Protein AF-A0A1G3QJR6-F1 (afdb_monomer)

pLDDT: mean 83.47, std 14.86, range [41.16, 98.0]

Solvent-accessible surface area (backbone atoms only — not comparable to full-atom values): 10589 Å² total; per-residue (Å²): 138,83,49,62,69,68,50,55,53,43,41,52,32,46,50,51,28,52,49,45,53,50,54,52,52,51,34,58,75,65,32,40,20,75,37,83,90,78,73,42,75,42,81,37,100,74,52,62,86,54,58,68,58,52,52,50,41,54,52,32,45,51,56,25,61,69,43,52,35,49,33,57,35,48,32,75,71,34,92,44,71,66,32,26,49,52,19,47,52,39,45,49,52,48,34,73,75,68,42,78,83,51,71,67,42,50,51,52,20,50,51,50,38,52,56,51,48,54,51,50,50,53,30,51,53,29,47,75,74,73,39,89,50,73,80,87,75,77,86,81,80,82,82,76,72,72,51,75,68,55,56,56,63,78,68,58,89,70,81,85,80,71,69,70,57,64,55,52,53,50,52,53,54,51,53,57,52,54,59,65,75,74,110

Mean predicted aligned error: 12.7 Å

Foldseek 3Di:
DDAPVLLVQLQCLLVVLVVLVVVVVVLVVQCWAQDPVVRDTDHDPDHDDRVVSVVVSVVSVVSNLVSLLVLLLQLVPTPDPVSNVSSVVSNVSCCVRPNDDDPVSPVSSVVSNVVVVVLVVQQVVCVVVVHHSDRDDDDDDDPDDPDPVRVVVVDDDPPPPPPVPVVVVVVVVVVVVVVVVVD

Sequence (183 aa):
MDGPGVINMAITAVQGYKKALEEFRERRSQGLAWNPETLRYEKSDNPDADEFMQLRIKKLKRIAENIRPITVPAWVFAPNGNARKKAREAALLYREVFGTATLKERLISAVLVFTGSIETVRIAMSKVIGREGVVRQPQCLITRYPSREAALRENVPVQIKQIDQPVKEFIQVYEKTYDQAQS

Radius of gyration: 26.64 Å; Cα contacts (8 Å, |Δi|>4): 129; chains: 1; bounding box: 64×67×66 Å

Nearest PDB structures (foldseek):
  7w5x-assembly1_F  TM=2.609E-01  e=5.112E+00  Escherichia coli K-12

Structure (mmCIF, N/CA/C/O backbone):
data_AF-A0A1G3QJR6-F1
#
_entry.id   AF-A0A1G3QJR6-F1
#
loop_
_atom_site.group_PDB
_atom_site.id
_atom_site.type_symbol
_atom_site.label_atom_id
_atom_site.label_alt_id
_atom_site.label_comp_id
_atom_site.label_asym_id
_atom_site.label_entity_id
_atom_site.label_seq_id
_atom_site.pdbx_PDB_ins_code
_atom_site.Cartn_x
_atom_site.Cartn_y
_atom_site.Cartn_z
_atom_site.occupancy
_atom_site.B_iso_or_equiv
_atom_site.auth_seq_id
_atom_site.auth_comp_id
_atom_site.auth_asym_id
_atom_site.auth_atom_id
_atom_site.pdbx_PDB_model_num
ATOM 1 N N . MET A 1 1 ? 12.353 15.676 -5.157 1.00 41.16 1 MET A N 1
ATOM 2 C CA . MET A 1 1 ? 12.324 14.468 -4.289 1.00 41.16 1 MET A CA 1
ATOM 3 C C . MET A 1 1 ? 11.277 13.481 -4.828 1.00 41.16 1 MET A C 1
ATOM 5 O O . MET A 1 1 ? 10.545 12.857 -4.067 1.00 41.16 1 MET A O 1
ATOM 9 N N . ASP A 1 2 ? 11.207 13.292 -6.149 1.00 49.88 2 ASP A N 1
ATOM 10 C CA . ASP A 1 2 ? 10.093 12.567 -6.765 1.00 49.88 2 ASP A CA 1
ATOM 11 C C . ASP A 1 2 ? 10.502 11.141 -7.107 1.00 49.88 2 ASP A C 1
ATOM 13 O O . ASP A 1 2 ? 11.134 10.851 -8.120 1.00 49.88 2 ASP A O 1
ATOM 17 N N . GLY A 1 3 ? 10.172 10.235 -6.187 1.00 57.03 3 GLY A N 1
ATOM 18 C CA . GLY A 1 3 ? 10.037 8.827 -6.531 1.00 57.03 3 GLY A CA 1
ATOM 19 C C . GLY A 1 3 ? 8.783 8.617 -7.388 1.00 57.03 3 GLY A C 1
ATOM 20 O O . GLY A 1 3 ? 7.925 9.500 -7.442 1.00 57.03 3 GLY A O 1
ATOM 21 N N . PRO A 1 4 ? 8.635 7.448 -8.027 1.00 73.31 4 PRO A N 1
ATOM 22 C CA . PRO A 1 4 ? 7.444 7.126 -8.806 1.00 73.31 4 PRO A CA 1
ATOM 23 C C . PRO A 1 4 ? 6.182 7.383 -7.972 1.00 73.31 4 PRO A C 1
ATOM 25 O O . PRO A 1 4 ? 6.111 6.918 -6.832 1.00 73.31 4 PRO A O 1
ATOM 28 N N . GLY A 1 5 ? 5.183 8.093 -8.512 1.00 83.19 5 GLY A N 1
ATOM 29 C CA . GLY A 1 5 ? 3.966 8.454 -7.764 1.00 83.19 5 GLY A CA 1
ATOM 30 C C . GLY A 1 5 ? 3.281 7.249 -7.103 1.00 83.19 5 GLY A C 1
ATOM 31 O O . GLY A 1 5 ? 2.774 7.344 -5.988 1.00 83.19 5 GLY A O 1
ATOM 32 N N . VAL A 1 6 ? 3.388 6.072 -7.727 1.00 87.88 6 VAL A N 1
ATOM 33 C CA . VAL A 1 6 ? 2.888 4.803 -7.183 1.00 87.88 6 VAL A CA 1
ATOM 34 C C . VAL A 1 6 ? 3.567 4.359 -5.883 1.00 87.88 6 VAL A C 1
ATOM 36 O O . VAL A 1 6 ? 2.907 3.790 -5.018 1.00 87.88 6 VAL A O 1
ATOM 39 N N . ILE A 1 7 ? 4.852 4.668 -5.687 1.00 92.31 7 ILE A N 1
ATOM 40 C CA . ILE A 1 7 ? 5.561 4.375 -4.434 1.00 92.31 7 ILE A CA 1
ATOM 41 C C . ILE A 1 7 ? 5.083 5.293 -3.310 1.00 92.31 7 ILE A C 1
ATOM 43 O O . ILE A 1 7 ? 4.901 4.826 -2.189 1.00 92.31 7 ILE A O 1
ATOM 47 N N . ASN A 1 8 ? 4.822 6.570 -3.599 1.00 92.44 8 ASN A N 1
ATOM 48 C CA . ASN A 1 8 ? 4.245 7.479 -2.605 1.00 92.44 8 ASN A CA 1
ATOM 49 C C . ASN A 1 8 ? 2.865 6.984 -2.163 1.00 92.44 8 ASN A C 1
ATOM 51 O O . ASN A 1 8 ? 2.622 6.869 -0.967 1.00 92.44 8 ASN A O 1
ATOM 55 N N . MET A 1 9 ? 2.010 6.591 -3.115 1.00 92.38 9 MET A N 1
ATOM 56 C CA . MET A 1 9 ? 0.706 5.991 -2.807 1.00 92.38 9 MET A CA 1
ATOM 57 C C . MET A 1 9 ? 0.840 4.728 -1.951 1.00 92.38 9 MET A C 1
ATOM 59 O O . MET A 1 9 ? 0.096 4.558 -0.987 1.00 92.38 9 MET A O 1
ATOM 63 N N . ALA A 1 10 ? 1.810 3.861 -2.259 1.00 94.44 10 ALA A N 1
ATOM 64 C CA . ALA A 1 10 ? 2.069 2.657 -1.478 1.00 94.44 10 ALA A CA 1
ATOM 65 C C . ALA A 1 10 ? 2.448 2.979 -0.028 1.00 94.44 10 ALA A C 1
ATOM 67 O O . ALA A 1 10 ? 1.898 2.357 0.883 1.00 94.44 10 ALA A O 1
ATOM 68 N N . ILE A 1 11 ? 3.343 3.949 0.184 1.00 95.56 11 ILE A N 1
ATOM 69 C CA . ILE A 1 11 ? 3.765 4.410 1.515 1.00 95.56 11 ILE A CA 1
ATOM 70 C C . ILE A 1 11 ? 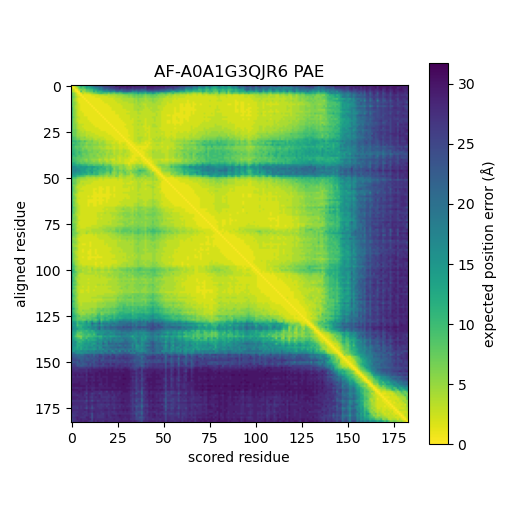2.573 5.001 2.276 1.00 95.56 11 ILE A C 1
ATOM 72 O O . ILE A 1 11 ? 2.304 4.583 3.400 1.00 95.56 11 ILE A O 1
ATOM 76 N N . THR A 1 12 ? 1.813 5.905 1.654 1.00 95.81 12 THR A N 1
ATOM 77 C CA . THR A 1 12 ? 0.625 6.514 2.270 1.00 95.81 12 THR A CA 1
ATOM 78 C C . THR A 1 12 ? -0.411 5.464 2.665 1.00 95.81 12 THR A C 1
ATOM 80 O O . THR A 1 12 ? -0.972 5.546 3.755 1.00 95.81 12 THR A O 1
ATOM 83 N N . ALA A 1 13 ? -0.645 4.451 1.827 1.00 96.31 13 ALA A N 1
ATOM 84 C CA . ALA A 1 13 ? -1.615 3.398 2.117 1.00 96.31 13 ALA A CA 1
ATOM 85 C C . ALA A 1 13 ? -1.231 2.572 3.356 1.00 96.31 13 ALA A C 1
ATOM 87 O O . ALA A 1 13 ? -2.058 2.389 4.252 1.00 96.31 13 ALA A O 1
ATOM 88 N N . VAL A 1 14 ? 0.021 2.105 3.445 1.00 97.19 14 VAL A N 1
ATOM 89 C CA . VAL A 1 14 ? 0.471 1.298 4.594 1.00 97.19 14 VAL A CA 1
ATOM 90 C C . VAL A 1 14 ? 0.585 2.129 5.872 1.00 97.19 14 VAL A C 1
ATOM 92 O O . VAL A 1 14 ? 0.181 1.661 6.936 1.00 97.19 14 VAL A O 1
ATOM 95 N N . GLN A 1 15 ? 1.052 3.377 5.779 1.00 97.50 15 GLN A N 1
ATOM 96 C CA . GLN A 1 15 ? 1.096 4.294 6.922 1.00 97.50 15 GLN A CA 1
ATOM 97 C C . GLN A 1 15 ? -0.308 4.640 7.416 1.00 97.50 15 GLN A C 1
ATOM 99 O O . GLN A 1 15 ? -0.545 4.632 8.619 1.00 97.50 15 GLN A O 1
ATOM 104 N N . GLY A 1 16 ? -1.255 4.885 6.507 1.00 96.88 16 GLY A N 1
ATOM 105 C CA . GLY A 1 16 ? -2.650 5.145 6.855 1.00 96.88 16 GLY A CA 1
ATOM 106 C C . GLY A 1 16 ? -3.286 3.970 7.596 1.00 96.88 16 GLY A C 1
ATOM 107 O O . GLY A 1 16 ? -3.969 4.174 8.597 1.00 96.88 16 GLY A O 1
ATOM 108 N N . TYR A 1 17 ? -3.015 2.738 7.159 1.00 98.00 17 TYR A N 1
ATOM 109 C CA . TYR A 1 17 ? -3.449 1.537 7.874 1.00 98.00 17 TYR A CA 1
ATOM 110 C C . TYR A 1 17 ? -2.792 1.408 9.259 1.00 98.00 17 TYR A C 1
ATOM 112 O O . TYR A 1 17 ? -3.504 1.198 10.241 1.00 98.00 17 TYR A O 1
ATOM 120 N N . LYS A 1 18 ? -1.465 1.581 9.359 1.00 97.19 18 LYS A N 1
ATOM 121 C CA . LYS A 1 18 ? -0.731 1.536 10.639 1.00 97.19 18 LYS A CA 1
ATOM 122 C C . LYS A 1 18 ? -1.284 2.565 11.630 1.00 97.19 18 LYS A C 1
ATOM 124 O O . LYS A 1 18 ? -1.650 2.199 12.743 1.00 97.19 18 LYS A O 1
ATOM 129 N N . LYS A 1 19 ? -1.462 3.809 11.183 1.00 97.12 19 LYS A N 1
ATOM 130 C CA . LYS A 1 19 ? -2.045 4.888 11.985 1.00 97.12 19 LYS A CA 1
ATOM 131 C C . LYS A 1 19 ? -3.473 4.570 12.432 1.00 97.12 19 LYS A C 1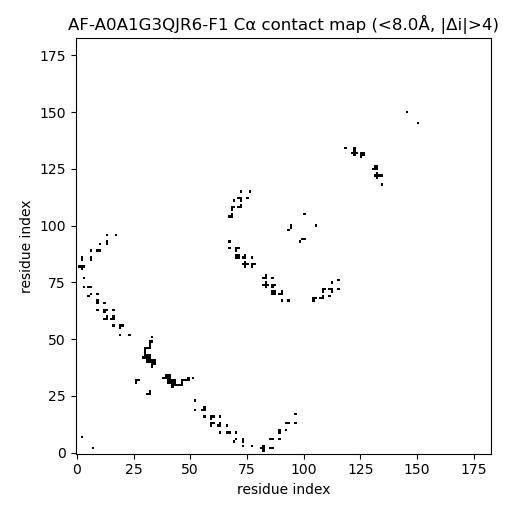
ATOM 133 O O . LYS A 1 19 ? -3.811 4.798 13.583 1.00 97.12 19 LYS A O 1
ATOM 138 N N . ALA A 1 20 ? -4.310 4.003 11.562 1.00 96.06 20 ALA A N 1
ATOM 139 C CA . ALA A 1 20 ? -5.675 3.628 11.939 1.00 96.06 20 ALA A CA 1
ATOM 140 C C . ALA A 1 20 ? -5.714 2.527 13.017 1.00 96.06 20 ALA A C 1
ATOM 142 O O . ALA A 1 20 ? -6.584 2.556 13.883 1.00 96.06 20 ALA A O 1
ATOM 143 N N . LEU A 1 21 ? -4.769 1.577 12.995 1.00 96.12 21 LEU A N 1
ATOM 144 C CA . LEU A 1 21 ? -4.626 0.587 14.069 1.00 96.12 21 LEU A CA 1
ATOM 145 C C . LEU A 1 21 ? -4.207 1.233 15.394 1.00 96.12 21 LEU A C 1
ATOM 147 O O . LEU A 1 21 ? -4.719 0.848 16.444 1.00 96.12 21 LEU A O 1
ATOM 151 N N . GLU A 1 22 ? -3.273 2.182 15.349 1.00 95.88 22 GLU A N 1
ATOM 152 C CA . GLU A 1 22 ? -2.812 2.935 16.522 1.00 95.88 22 GLU A CA 1
ATOM 153 C C . GLU A 1 22 ? -3.953 3.772 17.114 1.00 95.88 22 GLU A C 1
ATOM 155 O O . GLU A 1 22 ? -4.266 3.606 18.290 1.00 95.88 22 GLU A O 1
ATOM 160 N N . GLU A 1 23 ? -4.658 4.551 16.286 1.00 94.25 23 GLU A N 1
ATOM 161 C CA . GLU A 1 23 ? -5.834 5.341 16.683 1.00 94.25 23 GLU A CA 1
ATOM 162 C C . GLU A 1 23 ? -6.920 4.468 17.331 1.00 94.25 23 GLU A C 1
ATOM 164 O O . GLU A 1 23 ? -7.527 4.863 18.324 1.00 94.25 23 GLU A O 1
ATOM 169 N N . PHE A 1 24 ? -7.173 3.271 16.796 1.00 93.50 24 PHE A N 1
ATOM 170 C CA . PHE A 1 24 ? -8.161 2.352 17.365 1.00 93.50 24 PHE A CA 1
ATOM 171 C C . PHE A 1 24 ? -7.744 1.810 18.735 1.00 93.50 24 PHE A C 1
ATOM 173 O O . PHE A 1 24 ? -8.568 1.743 19.647 1.00 93.50 24 PHE A O 1
ATOM 180 N N . ARG A 1 25 ? -6.466 1.449 18.907 1.00 92.69 25 ARG A N 1
ATOM 181 C CA . ARG A 1 25 ? -5.933 1.010 20.209 1.00 92.69 25 ARG A CA 1
ATOM 182 C C . ARG A 1 25 ? -5.980 2.135 21.234 1.00 92.69 25 ARG A C 1
ATOM 184 O O . ARG A 1 25 ? -6.395 1.897 22.363 1.00 92.69 25 ARG A O 1
ATOM 191 N N . GLU A 1 26 ? -5.589 3.339 20.829 1.00 92.75 26 GLU A N 1
ATOM 192 C CA . GLU A 1 26 ? -5.601 4.525 21.680 1.00 92.75 26 GLU A CA 1
ATOM 193 C C . GLU A 1 26 ? -7.022 4.838 22.162 1.00 92.75 26 GLU A C 1
ATOM 195 O O . GLU A 1 26 ? -7.256 4.916 23.367 1.00 92.75 26 GLU A O 1
ATOM 200 N N . ARG A 1 27 ? -8.000 4.891 21.251 1.00 91.19 27 ARG A N 1
ATOM 201 C CA . ARG A 1 27 ? -9.411 5.137 21.601 1.00 91.19 27 ARG A CA 1
ATOM 202 C C . ARG A 1 27 ? -9.961 4.090 22.551 1.00 91.19 27 ARG A C 1
ATOM 204 O O . ARG A 1 27 ? -10.585 4.441 23.549 1.00 91.19 27 ARG A O 1
ATOM 211 N N . ARG A 1 28 ? -9.660 2.815 22.294 1.00 89.19 28 ARG A N 1
ATOM 212 C CA . ARG A 1 28 ? -10.061 1.719 23.181 1.00 89.19 28 ARG A CA 1
ATOM 213 C C . ARG A 1 28 ? -9.443 1.858 24.572 1.00 89.19 28 ARG A C 1
ATOM 215 O O . ARG A 1 28 ? -10.129 1.620 25.557 1.00 89.19 28 ARG A O 1
ATOM 222 N N . SER A 1 29 ? -8.177 2.267 24.660 1.00 90.94 29 SER A N 1
ATOM 223 C CA . SER A 1 29 ? -7.501 2.498 25.946 1.00 90.94 29 SER A CA 1
ATOM 224 C C . SER A 1 29 ? -8.059 3.699 26.717 1.00 90.94 29 SER A C 1
ATOM 226 O O . SER A 1 29 ? -8.017 3.713 27.942 1.00 90.94 29 SER A O 1
ATOM 228 N N . GLN A 1 30 ? -8.615 4.683 26.007 1.00 90.81 30 GLN A N 1
ATOM 229 C CA . GLN A 1 30 ? -9.211 5.895 26.573 1.00 90.81 30 GLN A CA 1
ATOM 230 C C . GLN A 1 30 ? -10.715 5.750 26.874 1.00 90.81 30 GLN A C 1
ATOM 232 O O . GLN A 1 30 ? -11.325 6.706 27.354 1.00 90.81 30 GLN A O 1
ATOM 237 N N . GLY A 1 31 ? -11.317 4.587 26.586 1.00 89.69 31 GLY A N 1
ATOM 238 C CA . GLY A 1 31 ? -12.758 4.358 26.748 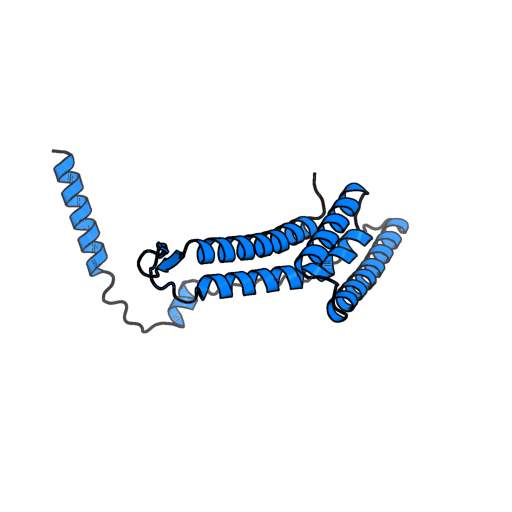1.00 89.69 31 GLY A CA 1
ATOM 239 C C . GLY A 1 31 ? -13.619 5.209 25.810 1.00 89.69 31 GLY A C 1
ATOM 240 O O . GLY A 1 31 ? -14.744 5.561 26.154 1.00 89.69 31 GLY A O 1
ATOM 241 N N . LEU A 1 32 ? -13.080 5.595 24.648 1.00 90.38 32 LEU A N 1
ATOM 242 C CA . LEU A 1 32 ? -13.801 6.402 23.668 1.00 90.38 32 LEU A CA 1
ATOM 243 C C . LEU A 1 32 ? -14.672 5.517 22.773 1.00 90.38 32 LEU A C 1
ATOM 245 O O . LEU A 1 32 ? -14.169 4.580 22.148 1.00 90.38 32 LEU A O 1
ATOM 249 N N . ALA A 1 33 ? -15.949 5.868 22.656 1.00 90.25 33 ALA A N 1
ATOM 250 C CA . ALA A 1 33 ? -16.914 5.246 21.756 1.00 90.25 33 ALA A CA 1
ATOM 251 C C . ALA A 1 33 ? -17.412 6.257 20.716 1.00 90.25 33 ALA A C 1
ATOM 253 O O . ALA A 1 33 ? -17.407 7.466 20.951 1.00 90.25 33 ALA A O 1
ATOM 254 N N . TRP A 1 34 ? -17.808 5.762 19.543 1.00 90.25 34 TRP A N 1
ATOM 255 C CA . TRP A 1 34 ? -18.406 6.593 18.500 1.00 90.25 34 TRP A CA 1
ATOM 256 C C . TRP A 1 34 ? -19.855 6.933 18.863 1.00 90.25 34 TRP A C 1
ATOM 258 O O . TRP A 1 34 ? -20.672 6.027 19.011 1.00 90.25 34 TRP A O 1
ATOM 268 N N . ASN A 1 35 ? -20.176 8.223 18.958 1.00 88.44 35 ASN A N 1
ATOM 269 C CA . ASN A 1 35 ? -21.535 8.715 19.151 1.00 88.44 35 ASN A CA 1
ATOM 270 C C . ASN A 1 35 ? -22.125 9.153 17.789 1.00 88.44 35 ASN A C 1
ATOM 272 O O . ASN A 1 35 ? -21.625 10.110 17.185 1.00 88.44 35 ASN A O 1
ATOM 276 N N . PRO A 1 36 ? -23.168 8.472 17.269 1.00 86.44 36 PRO A N 1
ATOM 277 C CA . PRO A 1 36 ? -23.758 8.791 15.969 1.00 86.44 36 PRO A CA 1
ATOM 278 C C . PRO A 1 36 ? -24.565 10.096 15.963 1.00 86.44 36 PRO A C 1
ATOM 280 O O . PRO A 1 36 ? -24.740 10.675 14.894 1.00 86.44 36 PRO A O 1
ATOM 283 N N . GLU A 1 37 ? -25.035 10.572 17.117 1.00 89.38 37 GLU A N 1
ATOM 284 C CA . GLU A 1 37 ? -25.813 11.813 17.217 1.00 89.38 37 GLU A CA 1
ATOM 285 C C . GLU A 1 37 ? -24.906 13.042 17.128 1.00 89.38 37 GLU A C 1
ATOM 287 O O . GLU A 1 37 ? -25.215 14.009 16.432 1.00 89.38 37 GLU A O 1
ATOM 292 N N . THR A 1 38 ? -23.745 12.991 17.786 1.00 88.94 38 THR A N 1
ATOM 293 C CA . THR A 1 38 ? -22.769 14.092 17.787 1.00 88.94 38 THR A CA 1
ATOM 294 C C . THR A 1 38 ? -21.708 13.955 16.695 1.00 88.94 38 THR A C 1
ATOM 296 O O . THR A 1 38 ? -20.959 14.905 16.443 1.00 88.94 38 THR A O 1
ATOM 299 N N . LEU A 1 39 ? -21.651 12.794 16.027 1.00 88.38 39 LEU A N 1
ATOM 300 C CA . LEU A 1 39 ? -20.646 12.410 15.027 1.00 88.38 39 LEU A CA 1
ATOM 301 C C . LEU A 1 39 ? -19.211 12.540 15.559 1.00 88.38 39 LEU A C 1
ATOM 303 O O . LEU A 1 39 ? -18.292 12.965 14.846 1.00 88.38 39 LEU A O 1
ATOM 307 N N . ARG A 1 40 ? -19.018 12.222 16.841 1.00 89.44 40 ARG A N 1
ATOM 308 C CA . ARG A 1 40 ? -17.754 12.397 17.565 1.00 89.44 40 ARG A CA 1
ATOM 309 C C . ARG A 1 40 ? -17.448 11.191 18.440 1.00 89.44 40 ARG A C 1
ATOM 311 O O . ARG A 1 40 ? -18.298 10.353 18.711 1.00 89.44 40 ARG A O 1
ATOM 318 N N . TYR A 1 41 ? -16.191 11.115 18.860 1.00 90.44 41 TYR A N 1
ATOM 319 C CA . TYR A 1 41 ? -15.743 10.144 19.849 1.00 90.44 41 TYR A CA 1
ATOM 320 C C . TYR A 1 41 ? -15.844 10.743 21.245 1.00 90.44 41 TYR A C 1
ATOM 322 O O . TYR A 1 41 ? -15.246 11.787 21.508 1.00 90.44 41 TYR A O 1
ATOM 330 N N . GLU A 1 42 ? -16.571 10.071 22.128 1.00 91.81 42 GLU A N 1
ATOM 331 C CA . GLU A 1 42 ? -16.865 10.530 23.487 1.00 91.81 42 GLU A CA 1
ATOM 332 C C . GLU A 1 42 ? -16.540 9.426 24.494 1.00 91.81 42 GLU A C 1
ATOM 334 O O . GLU A 1 42 ? -16.547 8.241 24.154 1.00 91.81 42 GLU A O 1
ATOM 339 N N . LYS A 1 43 ? -16.204 9.808 25.732 1.00 91.75 43 LYS A N 1
ATOM 340 C CA . LYS A 1 43 ? -15.984 8.828 26.801 1.00 91.75 43 LYS A CA 1
ATOM 341 C C . LYS A 1 43 ? -17.306 8.140 27.118 1.00 91.75 43 LYS A C 1
ATOM 343 O O . LYS A 1 43 ? -18.300 8.821 27.346 1.00 91.75 43 LYS A O 1
ATOM 348 N N . SER A 1 44 ? -17.286 6.816 27.160 1.00 86.12 44 SER A N 1
ATOM 349 C CA . SER A 1 44 ? -18.421 6.001 27.584 1.00 86.12 44 SER A CA 1
ATOM 350 C C . SER A 1 44 ? -17.982 5.065 28.703 1.00 86.12 44 SER A C 1
ATOM 352 O O . SER A 1 44 ? -16.907 4.469 28.622 1.00 86.12 44 SER A O 1
ATOM 354 N N . ASP A 1 45 ? -18.824 4.912 29.724 1.00 81.44 45 ASP A N 1
ATOM 355 C CA . ASP A 1 45 ? -18.609 3.941 30.805 1.00 81.44 45 ASP A CA 1
ATOM 356 C C . ASP A 1 45 ? -18.747 2.492 30.305 1.00 81.44 45 ASP A C 1
ATOM 358 O O . ASP A 1 45 ? -18.161 1.572 30.873 1.00 81.44 45 ASP A O 1
ATOM 362 N N . ASN A 1 46 ? -19.478 2.295 29.202 1.00 79.50 46 ASN A N 1
ATOM 363 C CA . ASN A 1 46 ? -19.592 1.025 28.496 1.00 79.50 46 ASN A CA 1
ATOM 364 C C . ASN A 1 46 ? -19.389 1.255 26.987 1.00 79.50 46 ASN A C 1
ATOM 366 O O . ASN A 1 46 ? -20.359 1.471 26.256 1.00 79.50 46 ASN A O 1
ATOM 370 N N . PRO A 1 47 ? -18.135 1.311 26.508 1.00 78.12 47 PRO A N 1
ATOM 371 C CA . PRO A 1 47 ? -17.862 1.578 25.106 1.00 78.12 47 PRO A CA 1
ATOM 372 C C . PRO A 1 47 ? -18.271 0.377 24.244 1.00 78.12 47 PRO A C 1
ATOM 374 O O . PRO A 1 47 ? -17.643 -0.683 24.298 1.00 78.12 47 PRO A O 1
ATOM 377 N N . ASP A 1 48 ? -19.305 0.569 23.424 1.00 77.69 48 ASP A N 1
ATOM 378 C CA . ASP A 1 48 ? -19.725 -0.405 22.418 1.00 77.69 48 ASP A CA 1
ATOM 379 C C . ASP A 1 48 ? -18.627 -0.664 21.375 1.00 77.69 48 ASP A C 1
ATOM 381 O O . ASP A 1 48 ? -17.673 0.105 21.197 1.00 77.69 48 ASP A O 1
ATOM 385 N N . ALA A 1 49 ? -18.756 -1.780 20.655 1.00 79.38 49 ALA A N 1
ATOM 386 C CA . ALA A 1 49 ? -17.846 -2.110 19.570 1.00 79.38 49 ALA A CA 1
ATOM 387 C C . ALA A 1 49 ? -17.881 -1.020 18.480 1.00 79.38 49 ALA A C 1
ATOM 389 O O . ALA A 1 49 ? -18.891 -0.820 17.814 1.00 79.38 49 ALA A O 1
ATOM 390 N N . ASP A 1 50 ? -16.751 -0.340 18.257 1.00 84.56 50 ASP A N 1
ATOM 391 C CA . ASP A 1 50 ? -16.617 0.687 17.214 1.00 84.56 50 ASP A CA 1
ATOM 392 C C . ASP A 1 50 ? -16.564 0.053 15.809 1.00 84.56 50 ASP A C 1
ATOM 394 O O . ASP A 1 50 ? -15.494 -0.170 15.226 1.00 84.56 50 ASP A O 1
ATOM 398 N N . GLU A 1 51 ? -17.737 -0.285 15.269 1.00 86.88 51 GLU A N 1
ATOM 399 C CA . GLU A 1 51 ? -17.895 -0.883 13.939 1.00 86.88 51 GLU A CA 1
ATOM 400 C C . GLU A 1 51 ? -17.364 0.029 12.829 1.00 86.88 51 GLU A C 1
ATOM 402 O O . GLU A 1 51 ? -16.747 -0.444 11.868 1.00 86.88 51 GLU A O 1
ATOM 407 N N . PHE A 1 52 ? -17.544 1.346 12.967 1.00 87.31 52 PHE A N 1
ATOM 408 C CA . PHE A 1 52 ? -17.075 2.318 11.985 1.00 87.31 52 PHE A CA 1
ATOM 409 C C . PHE A 1 52 ? -15.555 2.248 11.821 1.00 87.31 52 PHE A C 1
ATOM 411 O O . PHE A 1 52 ? -15.041 2.139 10.698 1.00 87.31 52 PHE A O 1
ATOM 418 N N . MET A 1 53 ? -14.813 2.245 12.930 1.00 90.94 53 MET A N 1
ATOM 419 C CA . MET A 1 53 ? -13.360 2.130 12.877 1.00 90.94 53 MET A CA 1
ATOM 420 C C . MET A 1 53 ? -12.909 0.771 12.358 1.00 90.94 53 MET A C 1
ATOM 422 O O . MET A 1 53 ? -11.969 0.704 11.563 1.00 90.94 53 MET A O 1
ATOM 426 N N . GLN A 1 54 ? -13.591 -0.313 12.728 1.00 92.12 54 GLN A N 1
ATOM 427 C CA . GLN A 1 54 ? -13.279 -1.640 12.196 1.00 92.12 54 GLN A CA 1
ATOM 428 C C . GLN A 1 54 ? -13.441 -1.692 10.671 1.00 92.12 54 GLN A C 1
ATOM 430 O O . GLN A 1 54 ? -12.553 -2.187 9.965 1.00 92.12 54 GLN A O 1
ATOM 435 N N . LEU A 1 55 ? -14.526 -1.126 10.134 1.00 93.50 55 LEU A N 1
ATOM 436 C CA . LEU A 1 55 ? -14.753 -1.021 8.691 1.00 93.50 55 LEU A CA 1
ATOM 437 C C . LEU A 1 55 ? -13.690 -0.148 8.013 1.00 93.50 55 LEU A C 1
ATOM 439 O O . LEU A 1 55 ? -13.165 -0.527 6.958 1.00 93.50 55 LEU A O 1
ATOM 443 N N . ARG A 1 56 ? -13.312 0.981 8.626 1.00 94.31 56 ARG A N 1
ATOM 444 C CA . ARG A 1 56 ? -12.229 1.854 8.141 1.00 94.31 56 ARG A CA 1
ATOM 445 C C . ARG A 1 56 ? -10.897 1.110 8.081 1.00 94.31 56 ARG A C 1
ATOM 447 O O . ARG A 1 56 ? -10.251 1.117 7.033 1.00 94.31 56 ARG A O 1
ATOM 454 N N . ILE A 1 57 ? -10.510 0.423 9.154 1.00 96.62 57 ILE A N 1
ATOM 455 C CA . ILE A 1 57 ? -9.284 -0.385 9.222 1.00 96.62 57 ILE A CA 1
ATOM 456 C C . ILE A 1 57 ? -9.306 -1.471 8.146 1.00 96.62 57 ILE A C 1
ATOM 458 O O . ILE A 1 57 ? -8.333 -1.620 7.408 1.00 96.62 57 ILE A O 1
ATOM 462 N N . LYS A 1 58 ? -10.424 -2.190 7.994 1.00 97.19 58 LYS A N 1
ATOM 463 C CA . LYS A 1 58 ? -10.588 -3.237 6.973 1.00 97.19 58 LYS A CA 1
ATOM 464 C C . LYS A 1 58 ? -10.430 -2.684 5.556 1.00 97.19 58 LYS A C 1
ATOM 466 O O . LYS A 1 58 ? -9.777 -3.311 4.720 1.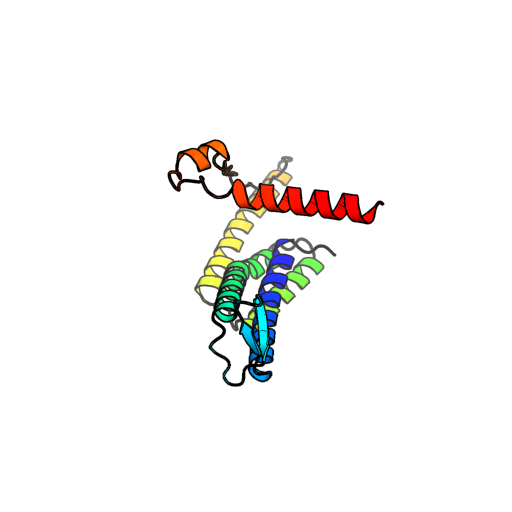00 97.19 58 LYS A O 1
ATOM 471 N N . LYS A 1 59 ? -10.995 -1.506 5.277 1.00 97.25 59 LYS A N 1
ATOM 472 C CA . LYS A 1 59 ? -10.853 -0.828 3.981 1.00 97.25 59 LYS A CA 1
ATOM 473 C C . LYS A 1 59 ? -9.406 -0.406 3.725 1.00 97.25 59 LYS A C 1
ATOM 475 O O . LYS A 1 59 ? -8.884 -0.693 2.651 1.00 97.25 59 LYS A O 1
ATOM 480 N N . LEU A 1 60 ? -8.752 0.224 4.700 1.00 97.06 60 LEU A N 1
ATOM 481 C CA . LEU A 1 60 ? -7.353 0.656 4.586 1.00 97.06 60 LEU A CA 1
ATOM 482 C C . LEU A 1 60 ? -6.404 -0.529 4.401 1.00 97.06 60 LEU A C 1
ATOM 484 O O . LEU A 1 60 ? -5.543 -0.486 3.525 1.00 97.06 60 LEU A O 1
ATOM 488 N N . LYS A 1 61 ? -6.625 -1.614 5.150 1.00 97.25 61 LYS A N 1
ATOM 489 C CA . LYS A 1 61 ? -5.911 -2.882 4.987 1.00 97.25 61 LYS A CA 1
ATOM 490 C C . LYS A 1 61 ? -6.001 -3.383 3.551 1.00 97.25 61 LYS A C 1
ATOM 492 O O . LYS A 1 61 ? -4.974 -3.598 2.921 1.00 97.25 61 LYS A O 1
ATOM 497 N N . ARG A 1 62 ? -7.220 -3.491 3.014 1.00 96.56 62 ARG A N 1
ATOM 498 C CA . ARG A 1 62 ? -7.456 -3.964 1.643 1.00 96.56 62 ARG A CA 1
ATOM 499 C C . ARG A 1 62 ? -6.746 -3.096 0.602 1.00 96.56 62 ARG A C 1
ATOM 501 O O . ARG A 1 62 ? -6.174 -3.628 -0.342 1.00 96.56 62 ARG A O 1
ATOM 508 N N . ILE A 1 63 ? -6.788 -1.772 0.756 1.00 95.44 63 ILE A N 1
ATOM 509 C CA . ILE A 1 63 ? -6.099 -0.846 -0.156 1.00 95.44 63 ILE A CA 1
ATOM 510 C C . ILE A 1 63 ? -4.587 -1.089 -0.114 1.00 95.44 63 ILE A C 1
ATOM 512 O O . ILE A 1 63 ? -3.968 -1.238 -1.166 1.00 95.44 63 ILE A O 1
ATOM 516 N N . ALA A 1 64 ? -4.005 -1.170 1.084 1.00 96.19 64 ALA A N 1
ATOM 517 C CA . ALA A 1 64 ? -2.580 -1.425 1.250 1.00 96.19 64 ALA A CA 1
ATOM 518 C C . ALA A 1 64 ? -2.180 -2.791 0.658 1.00 96.19 64 ALA A C 1
ATOM 520 O O . ALA A 1 64 ? -1.268 -2.860 -0.166 1.00 96.19 64 ALA A O 1
ATOM 521 N N . GLU A 1 65 ? -2.897 -3.866 0.993 1.00 95.00 65 GLU A N 1
ATOM 522 C CA . GLU A 1 65 ? -2.659 -5.216 0.456 1.00 95.00 65 GLU A CA 1
ATOM 523 C C . GLU A 1 65 ? -2.713 -5.250 -1.077 1.00 95.00 65 GLU A C 1
ATOM 525 O O . GLU A 1 65 ? -1.851 -5.855 -1.710 1.00 95.00 65 GLU A O 1
ATOM 530 N N . ASN A 1 66 ? -3.661 -4.540 -1.695 1.00 94.31 66 ASN A N 1
ATOM 531 C CA . ASN A 1 66 ? -3.775 -4.477 -3.153 1.00 94.31 66 ASN A CA 1
ATOM 532 C C . ASN A 1 66 ? -2.602 -3.746 -3.825 1.00 94.31 66 ASN A C 1
ATOM 534 O O . ASN A 1 66 ? -2.243 -4.075 -4.954 1.00 94.31 66 ASN A O 1
ATOM 538 N N . ILE A 1 67 ? -2.005 -2.755 -3.157 1.00 93.94 67 ILE A N 1
ATOM 539 C CA . ILE A 1 67 ? -0.871 -1.989 -3.697 1.00 93.94 67 ILE A CA 1
ATOM 540 C C . ILE A 1 67 ? 0.455 -2.726 -3.476 1.00 93.94 67 ILE A C 1
ATOM 542 O O . ILE A 1 67 ? 1.386 -2.585 -4.273 1.00 93.94 67 ILE A O 1
ATOM 546 N N . ARG A 1 68 ? 0.555 -3.545 -2.425 1.00 94.38 68 ARG A N 1
ATOM 547 C CA . ARG A 1 68 ? 1.784 -4.245 -2.028 1.00 94.38 68 ARG A CA 1
ATOM 548 C C . ARG A 1 68 ? 2.528 -4.941 -3.181 1.00 94.38 68 ARG A C 1
ATOM 550 O O . ARG A 1 68 ? 3.747 -4.745 -3.255 1.00 94.38 68 ARG A O 1
ATOM 557 N N . PRO A 1 69 ? 1.881 -5.684 -4.108 1.00 94.75 69 PRO A N 1
ATOM 558 C CA . PRO A 1 69 ? 2.583 -6.366 -5.197 1.00 94.75 69 PRO A CA 1
ATOM 559 C C . PRO A 1 69 ? 3.332 -5.427 -6.151 1.00 94.75 69 PRO A C 1
ATOM 561 O O . PRO A 1 69 ? 4.233 -5.875 -6.858 1.00 94.75 69 PRO A O 1
ATOM 564 N N . ILE A 1 70 ? 3.000 -4.133 -6.166 1.00 93.12 70 ILE A N 1
ATOM 565 C CA . ILE A 1 70 ? 3.618 -3.125 -7.039 1.00 93.12 70 ILE A CA 1
ATOM 566 C C . ILE A 1 70 ? 5.002 -2.699 -6.526 1.00 93.12 70 ILE A C 1
ATOM 568 O O . ILE A 1 70 ? 5.842 -2.254 -7.308 1.00 93.12 70 ILE A O 1
ATOM 572 N N . THR A 1 71 ? 5.283 -2.874 -5.231 1.00 93.38 71 THR A N 1
ATOM 573 C CA . THR A 1 71 ? 6.551 -2.442 -4.611 1.00 93.38 71 THR A CA 1
ATOM 574 C C . THR A 1 71 ? 7.786 -3.079 -5.260 1.00 93.38 71 THR A C 1
ATOM 576 O O . THR A 1 71 ? 8.796 -2.402 -5.444 1.00 93.38 71 THR A O 1
ATOM 579 N N . VAL A 1 72 ? 7.695 -4.347 -5.680 1.00 93.75 72 VAL A N 1
ATOM 580 C CA . VAL A 1 72 ? 8.791 -5.068 -6.349 1.00 93.75 72 VAL A CA 1
ATOM 581 C C . VAL A 1 72 ? 9.011 -4.581 -7.791 1.00 93.75 72 VAL A C 1
ATOM 583 O O . VAL A 1 72 ? 10.126 -4.146 -8.081 1.00 93.75 72 VAL A O 1
ATOM 586 N N . PRO A 1 73 ? 8.005 -4.566 -8.691 1.00 93.50 73 PRO A N 1
ATOM 587 C CA . PRO A 1 73 ? 8.153 -3.969 -10.020 1.00 93.50 73 PRO A CA 1
ATOM 588 C C . PRO A 1 73 ? 8.680 -2.533 -9.985 1.00 93.50 73 PRO A C 1
ATOM 590 O O . PRO A 1 73 ? 9.575 -2.184 -10.750 1.00 93.50 73 PRO A O 1
ATOM 593 N N . ALA A 1 74 ? 8.181 -1.709 -9.063 1.00 93.31 74 ALA A N 1
ATOM 594 C CA . ALA A 1 74 ? 8.629 -0.328 -8.924 1.00 93.31 74 ALA A CA 1
ATOM 595 C C . ALA A 1 74 ? 10.092 -0.211 -8.460 1.00 93.31 74 ALA A C 1
ATOM 597 O O . ALA A 1 74 ? 10.762 0.758 -8.807 1.00 93.31 74 ALA A O 1
ATOM 598 N N . TRP A 1 75 ? 10.608 -1.191 -7.712 1.00 94.12 75 TRP A N 1
ATOM 599 C CA . TRP A 1 75 ? 12.029 -1.287 -7.371 1.00 94.12 75 TRP A CA 1
ATOM 600 C C . TRP A 1 75 ? 12.887 -1.708 -8.574 1.00 94.12 75 TRP A C 1
ATOM 602 O O . TRP A 1 75 ? 13.932 -1.098 -8.818 1.00 94.12 75 TRP A O 1
ATOM 612 N N . VAL A 1 76 ? 12.431 -2.708 -9.339 1.00 94.00 76 VAL A N 1
ATOM 613 C CA . VAL A 1 76 ? 13.124 -3.233 -10.531 1.00 94.00 76 VAL A CA 1
ATOM 614 C C . VAL A 1 76 ? 13.251 -2.157 -11.611 1.00 94.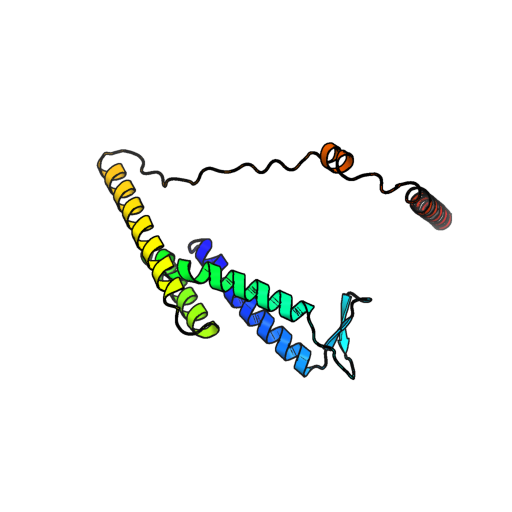00 76 VAL A C 1
ATOM 616 O O . VAL A 1 76 ? 14.355 -1.893 -12.087 1.00 94.00 76 VAL A O 1
ATOM 619 N N . PHE A 1 77 ? 12.145 -1.490 -11.945 1.00 91.94 77 PHE A N 1
ATOM 620 C CA . PHE A 1 77 ? 12.076 -0.477 -13.005 1.00 91.94 77 PHE A CA 1
ATOM 621 C C . PHE A 1 77 ? 12.318 0.957 -12.511 1.00 91.94 77 PHE A C 1
ATOM 623 O O . PHE A 1 77 ? 11.975 1.920 -13.196 1.00 91.94 77 PHE A O 1
ATOM 630 N N . ALA A 1 78 ? 12.891 1.132 -11.317 1.00 91.75 78 ALA A N 1
ATOM 631 C CA . ALA A 1 78 ? 13.206 2.458 -10.798 1.00 91.75 78 ALA A CA 1
ATOM 632 C C . ALA A 1 78 ? 14.219 3.190 -11.712 1.00 91.75 78 ALA A C 1
ATOM 634 O O . ALA A 1 78 ? 15.252 2.606 -12.048 1.00 91.75 78 ALA A O 1
ATOM 635 N N . PRO A 1 79 ? 13.995 4.477 -12.052 1.00 87.50 79 PRO A N 1
ATOM 636 C CA . PRO A 1 79 ? 14.834 5.211 -13.006 1.00 87.50 79 PRO A CA 1
ATOM 637 C C . PRO A 1 79 ? 16.207 5.622 -12.451 1.00 87.50 79 PRO A C 1
ATOM 639 O O . PRO A 1 79 ? 17.108 5.948 -13.215 1.00 87.50 79 PRO A O 1
ATOM 642 N N . ASN A 1 80 ? 16.375 5.656 -11.126 1.00 92.75 80 ASN A N 1
ATOM 643 C CA . ASN A 1 80 ? 17.626 6.036 -10.470 1.00 92.75 80 ASN A CA 1
ATOM 644 C C . ASN A 1 80 ? 17.770 5.372 -9.088 1.00 92.75 80 ASN A C 1
ATOM 646 O O . ASN A 1 80 ? 16.826 4.775 -8.557 1.00 92.75 80 ASN A O 1
ATOM 650 N N . GLY A 1 81 ? 18.960 5.490 -8.489 1.00 92.44 81 GLY A N 1
ATOM 651 C CA . GLY A 1 81 ? 19.283 4.884 -7.192 1.00 92.44 81 GLY A CA 1
ATOM 652 C C . GLY A 1 81 ? 18.402 5.375 -6.037 1.00 92.44 81 GLY A C 1
ATOM 653 O O . GLY A 1 81 ? 17.992 4.573 -5.199 1.00 92.44 81 GLY A O 1
ATOM 654 N N . ASN A 1 82 ? 18.031 6.658 -6.028 1.00 91.19 82 ASN A N 1
ATOM 655 C CA . ASN A 1 82 ? 17.169 7.234 -4.990 1.00 91.19 82 ASN A CA 1
ATOM 656 C C . ASN A 1 82 ? 15.742 6.670 -5.057 1.00 91.19 82 ASN A C 1
ATOM 658 O O . ASN A 1 82 ? 15.187 6.259 -4.038 1.00 91.19 82 ASN A O 1
ATOM 662 N N . ALA A 1 83 ? 15.164 6.575 -6.257 1.00 90.75 83 ALA A N 1
ATOM 663 C CA . ALA A 1 83 ? 13.864 5.945 -6.480 1.00 90.75 83 ALA A CA 1
ATOM 664 C C . ALA A 1 83 ? 13.884 4.462 -6.082 1.00 90.75 83 ALA A C 1
ATOM 666 O O . ALA A 1 83 ? 12.948 3.975 -5.445 1.00 90.75 83 ALA A O 1
ATOM 667 N N . ARG A 1 84 ? 14.982 3.761 -6.387 1.00 94.00 84 ARG A N 1
ATOM 668 C CA . ARG A 1 84 ? 15.189 2.367 -5.984 1.00 94.00 84 ARG A CA 1
ATOM 669 C C . ARG A 1 84 ? 15.254 2.225 -4.462 1.00 94.00 84 ARG A C 1
ATOM 671 O O . ARG A 1 84 ? 14.607 1.339 -3.906 1.00 94.00 84 ARG A O 1
ATOM 678 N N . LYS A 1 85 ? 15.982 3.109 -3.773 1.00 94.69 85 LYS A N 1
ATOM 679 C CA . LYS A 1 85 ? 16.038 3.147 -2.303 1.00 94.69 85 LYS A CA 1
ATOM 680 C C . LYS A 1 85 ? 14.639 3.335 -1.709 1.00 94.69 85 LYS A C 1
ATOM 682 O O . LYS A 1 85 ? 14.230 2.531 -0.879 1.00 94.69 85 LYS A O 1
ATOM 687 N N . LYS A 1 86 ? 13.868 4.296 -2.225 1.00 93.25 86 LYS A N 1
ATOM 688 C CA . LYS A 1 86 ? 12.494 4.571 -1.773 1.00 93.25 86 LYS A CA 1
ATOM 689 C C . LYS A 1 86 ? 11.541 3.389 -1.986 1.00 93.25 86 LYS A C 1
ATOM 691 O O . LYS A 1 86 ? 10.745 3.064 -1.111 1.00 93.25 86 LYS A O 1
ATOM 696 N N . ALA A 1 87 ? 11.629 2.712 -3.132 1.00 94.75 87 ALA A N 1
ATOM 697 C CA . ALA A 1 87 ? 10.830 1.515 -3.399 1.00 94.75 87 ALA A CA 1
ATOM 698 C C . ALA A 1 87 ? 11.177 0.364 -2.437 1.00 94.75 87 ALA A C 1
ATOM 700 O O . ALA A 1 87 ? 10.285 -0.331 -1.948 1.00 94.75 87 ALA A O 1
ATOM 701 N N . ARG A 1 88 ? 12.466 0.198 -2.110 1.00 94.81 88 ARG A N 1
ATOM 702 C CA . ARG A 1 88 ? 12.924 -0.778 -1.113 1.00 94.81 88 ARG A CA 1
ATOM 703 C C . ARG A 1 88 ? 12.419 -0.436 0.288 1.00 94.81 88 ARG A C 1
ATOM 705 O O . ARG A 1 88 ? 11.950 -1.331 0.981 1.00 94.81 88 ARG A O 1
ATOM 712 N N . GLU A 1 89 ? 12.491 0.829 0.693 1.00 95.06 89 GLU A N 1
ATOM 713 C CA . GLU A 1 89 ? 11.946 1.308 1.973 1.00 95.06 89 GLU A CA 1
ATOM 714 C C . GLU A 1 89 ? 10.445 1.025 2.076 1.00 95.06 89 GLU A C 1
ATOM 716 O O . GLU A 1 89 ? 9.994 0.470 3.076 1.00 95.06 89 GLU A O 1
ATOM 721 N N . ALA A 1 90 ? 9.682 1.296 1.012 1.00 95.12 90 ALA A N 1
ATOM 722 C CA . ALA A 1 90 ? 8.269 0.940 0.956 1.00 95.12 90 ALA A CA 1
ATOM 723 C C . ALA A 1 90 ? 8.064 -0.575 1.135 1.00 95.12 90 ALA A C 1
ATOM 725 O O . ALA A 1 90 ? 7.282 -0.991 1.985 1.00 95.12 90 ALA A O 1
ATOM 726 N N . ALA A 1 91 ? 8.795 -1.418 0.399 1.00 94.81 91 ALA A N 1
ATOM 727 C CA . ALA A 1 91 ? 8.686 -2.874 0.522 1.00 94.81 91 ALA A CA 1
ATOM 728 C C . ALA A 1 91 ? 9.009 -3.384 1.943 1.00 94.81 91 ALA A C 1
ATOM 730 O O . ALA A 1 91 ? 8.341 -4.294 2.440 1.00 94.81 91 ALA A O 1
ATOM 731 N N . LEU A 1 92 ? 10.005 -2.789 2.608 1.00 95.81 92 LEU A N 1
ATOM 732 C CA . LEU A 1 92 ? 10.352 -3.102 3.996 1.00 95.81 92 LEU A CA 1
ATOM 733 C C . LEU A 1 92 ? 9.239 -2.698 4.964 1.00 95.81 92 LEU A C 1
ATOM 735 O O . LEU A 1 92 ? 8.874 -3.503 5.816 1.00 95.81 92 LEU A O 1
ATOM 739 N N . LEU A 1 93 ? 8.639 -1.521 4.783 1.00 95.88 93 LEU A N 1
ATOM 740 C CA . LEU A 1 93 ? 7.512 -1.062 5.596 1.00 95.88 93 LEU A CA 1
ATOM 741 C C . LEU A 1 93 ? 6.297 -1.994 5.465 1.00 95.88 93 LEU A C 1
ATOM 743 O O . LEU A 1 93 ? 5.671 -2.359 6.457 1.00 95.88 93 LEU A O 1
ATOM 747 N N . TYR A 1 94 ? 5.998 -2.464 4.252 1.00 96.81 94 TYR A N 1
ATOM 748 C CA . TYR A 1 94 ? 4.972 -3.492 4.047 1.00 96.81 94 TYR A CA 1
ATOM 749 C C . TYR A 1 94 ? 5.316 -4.810 4.742 1.00 96.81 94 TYR A C 1
ATOM 751 O O . TYR A 1 94 ? 4.417 -5.495 5.227 1.00 96.81 94 TYR A O 1
ATOM 759 N N . ARG A 1 95 ? 6.598 -5.189 4.784 1.00 96.06 95 ARG A N 1
ATOM 760 C CA . ARG A 1 95 ? 7.040 -6.400 5.483 1.00 96.06 95 ARG A CA 1
ATOM 761 C C . ARG A 1 95 ? 6.925 -6.269 7.000 1.00 96.06 95 ARG A C 1
ATOM 763 O O . ARG A 1 95 ? 6.539 -7.234 7.646 1.00 96.06 95 ARG A O 1
ATOM 770 N N . GLU A 1 96 ? 7.235 -5.101 7.550 1.00 96.44 96 GLU A N 1
ATOM 771 C CA . GLU A 1 96 ? 7.052 -4.797 8.973 1.00 96.44 96 GLU A CA 1
ATOM 772 C C . GLU A 1 96 ? 5.573 -4.899 9.369 1.00 96.44 96 GLU A C 1
ATOM 774 O O . GLU A 1 96 ? 5.240 -5.537 10.362 1.00 96.44 96 GLU A O 1
ATOM 779 N N . VAL A 1 97 ? 4.677 -4.322 8.561 1.00 96.12 97 VAL A N 1
ATOM 780 C CA . VAL A 1 97 ? 3.250 -4.211 8.902 1.00 96.12 97 VAL A CA 1
ATOM 781 C C . VAL A 1 97 ? 2.449 -5.484 8.600 1.00 96.12 97 VAL A C 1
ATOM 783 O O . VAL A 1 97 ? 1.563 -5.842 9.373 1.00 96.12 97 VAL A O 1
ATOM 786 N N . PHE A 1 98 ? 2.733 -6.175 7.491 1.00 95.31 98 PHE A N 1
ATOM 787 C CA . PHE A 1 98 ? 1.961 -7.344 7.034 1.00 95.31 98 PHE A CA 1
ATOM 788 C C . PHE A 1 98 ? 2.727 -8.673 7.104 1.00 95.31 98 PHE A C 1
ATOM 790 O O . PHE A 1 98 ? 2.183 -9.711 6.732 1.00 95.31 98 PHE A O 1
ATOM 797 N N . GLY A 1 99 ? 3.988 -8.676 7.538 1.00 94.75 99 GLY A N 1
ATOM 798 C CA . GLY A 1 99 ? 4.830 -9.873 7.538 1.00 94.75 99 GLY A CA 1
ATOM 799 C C . GLY A 1 99 ? 5.366 -10.216 6.147 1.00 94.75 99 GLY A C 1
ATOM 800 O O . GLY A 1 99 ? 5.594 -9.347 5.309 1.00 94.75 99 GLY A O 1
ATOM 801 N N . THR A 1 100 ? 5.620 -11.489 5.856 1.00 93.69 100 THR A N 1
ATOM 802 C CA . THR A 1 100 ? 6.147 -11.901 4.544 1.00 93.69 100 THR A CA 1
ATOM 803 C C . THR A 1 100 ? 5.077 -11.832 3.449 1.00 93.69 100 THR A C 1
ATOM 805 O O . THR A 1 100 ? 3.881 -11.926 3.712 1.00 93.69 100 THR A O 1
ATOM 808 N N . ALA A 1 101 ? 5.499 -11.609 2.200 1.00 91.44 101 ALA A N 1
ATOM 809 C CA . ALA A 1 101 ? 4.575 -11.616 1.068 1.00 91.44 101 ALA A CA 1
ATOM 810 C C . ALA A 1 101 ? 4.076 -13.041 0.804 1.00 91.44 101 ALA A C 1
ATOM 812 O O . ALA A 1 101 ? 4.881 -13.982 0.739 1.00 91.44 101 ALA A O 1
ATOM 813 N N . THR A 1 102 ? 2.767 -13.166 0.618 1.00 93.19 102 THR A N 1
ATOM 814 C CA . THR A 1 102 ? 2.071 -14.405 0.264 1.00 93.19 102 THR A CA 1
ATOM 815 C C . THR A 1 102 ? 2.453 -14.869 -1.144 1.00 93.19 102 THR A C 1
ATOM 817 O O . THR A 1 102 ? 2.924 -14.086 -1.972 1.00 93.19 102 THR A O 1
ATOM 820 N N . LEU A 1 103 ? 2.235 -16.152 -1.453 1.00 93.75 103 LEU A N 1
ATOM 821 C CA . LEU A 1 103 ? 2.524 -16.705 -2.785 1.00 93.75 103 LEU A CA 1
ATOM 822 C C . LEU A 1 103 ? 1.754 -15.980 -3.898 1.00 93.75 103 LEU A C 1
ATOM 824 O O . LEU A 1 103 ? 2.327 -15.681 -4.943 1.00 93.75 103 LEU A O 1
ATOM 828 N N . LYS A 1 104 ? 0.485 -15.634 -3.649 1.00 93.62 104 LYS A N 1
ATOM 829 C CA . LYS A 1 104 ? -0.351 -14.884 -4.595 1.00 93.62 104 LYS A CA 1
ATOM 830 C C . LYS A 1 104 ? 0.255 -13.520 -4.926 1.00 93.62 104 LYS A C 1
ATOM 832 O O . LYS A 1 104 ? 0.356 -13.164 -6.094 1.00 93.62 104 LYS A O 1
ATOM 837 N N . GLU A 1 105 ? 0.680 -12.768 -3.912 1.00 92.88 105 GLU A N 1
ATOM 838 C CA . GLU A 1 105 ? 1.305 -11.455 -4.110 1.00 92.88 105 GLU A CA 1
ATOM 839 C C . GLU A 1 105 ? 2.611 -11.577 -4.898 1.00 92.88 105 GLU A C 1
ATOM 841 O O . GLU A 1 105 ? 2.831 -10.810 -5.832 1.00 92.88 105 GLU A O 1
ATOM 846 N N . ARG A 1 106 ? 3.445 -12.577 -4.578 1.00 93.69 106 ARG A N 1
ATOM 847 C CA . ARG A 1 106 ? 4.691 -12.844 -5.314 1.00 93.69 106 ARG A CA 1
ATOM 848 C C . ARG A 1 106 ? 4.428 -13.160 -6.783 1.00 93.69 106 ARG A C 1
ATOM 850 O O . ARG A 1 106 ? 5.148 -12.651 -7.636 1.00 93.69 106 ARG A O 1
ATOM 857 N N . LEU A 1 107 ? 3.399 -13.957 -7.077 1.00 96.44 107 LEU A N 1
ATOM 858 C CA . LEU A 1 107 ? 3.007 -14.280 -8.448 1.00 96.44 107 LEU A CA 1
ATOM 859 C C . LEU A 1 107 ? 2.562 -13.025 -9.209 1.00 96.44 107 LEU A C 1
ATOM 861 O O . LEU A 1 107 ? 3.034 -12.792 -10.317 1.00 96.44 107 LEU A O 1
ATOM 865 N N . ILE A 1 108 ? 1.717 -12.182 -8.605 1.00 94.75 108 ILE A N 1
ATOM 866 C CA . ILE A 1 108 ? 1.284 -10.912 -9.214 1.00 94.75 108 ILE A CA 1
ATOM 867 C C . ILE A 1 108 ? 2.495 -10.010 -9.481 1.00 94.75 108 ILE A C 1
ATOM 869 O O . ILE A 1 108 ? 2.643 -9.496 -10.588 1.00 94.75 108 ILE A O 1
ATOM 873 N N . SER A 1 109 ? 3.394 -9.849 -8.504 1.00 94.12 109 SER A N 1
ATOM 874 C CA . SER A 1 109 ? 4.635 -9.088 -8.685 1.00 94.12 109 SER A CA 1
ATOM 875 C C . SER A 1 109 ? 5.494 -9.647 -9.819 1.00 94.12 109 SER A C 1
ATOM 877 O O . SER A 1 109 ? 6.010 -8.870 -10.618 1.00 94.12 109 SER A O 1
ATOM 879 N N . ALA A 1 110 ? 5.636 -10.971 -9.917 1.00 95.88 110 ALA A N 1
ATOM 880 C CA . ALA A 1 110 ? 6.408 -11.617 -10.974 1.00 95.88 110 ALA A CA 1
ATOM 881 C C . ALA A 1 110 ? 5.798 -11.364 -12.359 1.00 95.88 110 ALA A C 1
ATOM 883 O O . ALA A 1 110 ? 6.520 -10.990 -13.280 1.00 95.88 110 ALA A O 1
ATOM 884 N N . VAL A 1 111 ? 4.472 -11.480 -12.491 1.00 96.31 111 VAL A N 1
ATOM 885 C CA . VAL A 1 111 ? 3.754 -11.161 -13.736 1.00 96.31 111 VAL A CA 1
ATOM 886 C C . VAL A 1 111 ? 3.966 -9.699 -14.127 1.00 96.31 111 VAL A C 1
ATOM 888 O O . VAL A 1 111 ? 4.278 -9.426 -15.281 1.00 96.31 111 VAL A O 1
ATOM 891 N N . LEU A 1 112 ? 3.865 -8.762 -13.179 1.00 93.50 112 LEU A N 1
ATOM 892 C CA . LEU A 1 112 ? 4.102 -7.335 -13.432 1.00 93.50 112 LEU A CA 1
ATOM 893 C C . LEU A 1 112 ? 5.549 -7.044 -13.861 1.00 93.50 112 LEU A C 1
ATOM 895 O O . LEU A 1 112 ? 5.776 -6.226 -14.751 1.00 93.50 112 LEU A O 1
ATOM 899 N N . VAL A 1 113 ? 6.536 -7.711 -13.254 1.00 95.94 113 VAL A N 1
ATOM 900 C CA . VAL A 1 113 ? 7.940 -7.604 -13.681 1.00 95.94 113 VAL A CA 1
ATOM 901 C C . VAL A 1 113 ? 8.127 -8.173 -15.082 1.00 95.94 113 VAL A C 1
ATOM 903 O O . VAL A 1 113 ? 8.822 -7.575 -15.900 1.00 95.94 113 VAL A O 1
ATOM 906 N N . PHE A 1 114 ? 7.503 -9.306 -15.381 1.00 96.25 114 PHE A N 1
ATOM 907 C CA . PHE A 1 114 ? 7.618 -9.948 -16.682 1.00 96.25 114 PHE A CA 1
ATOM 908 C C . PHE A 1 114 ? 7.025 -9.077 -17.796 1.00 96.25 114 PHE A C 1
ATOM 910 O O . PHE A 1 114 ? 7.716 -8.753 -18.762 1.00 96.25 114 PHE A O 1
ATOM 917 N N . THR A 1 115 ? 5.782 -8.616 -17.638 1.00 93.56 115 THR A N 1
ATOM 918 C CA . THR A 1 115 ? 5.123 -7.758 -18.635 1.00 93.56 115 THR A CA 1
ATOM 919 C C . THR A 1 115 ? 5.814 -6.402 -18.771 1.00 93.56 115 THR A C 1
ATOM 921 O O . THR A 1 115 ? 6.019 -5.931 -19.889 1.00 93.56 115 THR A O 1
ATOM 924 N N . GLY A 1 116 ? 6.262 -5.808 -17.659 1.00 90.94 116 GLY A N 1
ATOM 925 C CA . GLY A 1 116 ? 7.057 -4.579 -17.672 1.00 90.94 116 GLY A CA 1
ATOM 926 C C . GLY A 1 116 ? 8.406 -4.743 -18.380 1.00 90.94 116 GLY A C 1
ATOM 927 O O . GLY A 1 116 ? 8.844 -3.837 -19.089 1.00 90.94 116 GLY A O 1
ATOM 928 N N . SER A 1 117 ? 9.046 -5.910 -18.256 1.00 94.06 117 SER A N 1
ATOM 929 C CA . SER A 1 117 ? 10.315 -6.211 -18.933 1.00 94.06 117 SER A CA 1
ATOM 930 C C . SER A 1 117 ? 10.128 -6.286 -20.445 1.00 94.06 117 SER A C 1
ATOM 932 O O . SER A 1 117 ? 10.899 -5.670 -21.179 1.00 94.06 117 SER A O 1
ATOM 934 N N . ILE A 1 118 ? 9.074 -6.970 -20.911 1.00 94.19 118 ILE A N 1
ATOM 935 C CA . ILE A 1 118 ? 8.728 -7.043 -22.340 1.00 94.19 118 ILE A CA 1
ATOM 936 C C . ILE A 1 118 ? 8.535 -5.635 -22.914 1.00 94.19 118 ILE A C 1
ATOM 938 O O . ILE A 1 118 ? 9.102 -5.303 -23.956 1.00 94.19 118 ILE A O 1
ATOM 942 N N . GLU A 1 119 ? 7.783 -4.786 -22.213 1.00 90.38 119 GLU A N 1
ATOM 943 C CA . GLU A 1 119 ? 7.528 -3.413 -22.652 1.00 90.38 119 GLU A CA 1
ATOM 944 C C . GLU A 1 119 ? 8.807 -2.564 -22.656 1.00 90.38 119 GLU A C 1
ATOM 946 O O . GLU A 1 119 ? 9.058 -1.810 -23.597 1.00 90.38 119 GLU A O 1
ATOM 951 N N . THR A 1 120 ? 9.667 -2.735 -21.650 1.00 89.12 120 THR A N 1
ATOM 952 C CA . THR A 1 120 ? 10.964 -2.045 -21.572 1.00 89.12 120 THR A CA 1
ATOM 953 C C . THR A 1 120 ? 11.857 -2.411 -22.757 1.00 89.12 120 THR A C 1
ATOM 955 O O . THR A 1 120 ? 12.440 -1.527 -23.386 1.00 89.12 120 THR A O 1
ATOM 958 N N . VAL A 1 121 ? 11.926 -3.699 -23.110 1.00 91.12 121 VAL A N 1
ATOM 959 C CA . VAL A 1 121 ? 12.687 -4.188 -24.270 1.00 91.12 121 VAL A CA 1
ATOM 960 C C . VAL A 1 121 ? 12.102 -3.647 -25.576 1.00 91.12 121 VAL A C 1
ATOM 962 O O . VAL A 1 121 ? 12.850 -3.153 -26.419 1.00 91.12 121 VAL A O 1
ATOM 965 N N . ARG A 1 122 ? 10.772 -3.647 -25.733 1.00 91.44 122 ARG A N 1
ATOM 966 C CA . ARG A 1 122 ? 10.092 -3.059 -26.902 1.00 91.44 122 ARG A CA 1
ATOM 967 C C . ARG A 1 122 ? 10.440 -1.579 -27.081 1.00 91.44 122 ARG A C 1
ATOM 969 O O . ARG A 1 122 ? 10.730 -1.141 -28.197 1.00 91.44 122 ARG A O 1
ATOM 976 N N . ILE A 1 123 ? 10.428 -0.811 -25.993 1.00 87.56 123 ILE A N 1
ATOM 977 C CA . ILE A 1 123 ? 10.777 0.616 -25.995 1.00 87.56 123 ILE A CA 1
ATOM 978 C C . ILE A 1 123 ? 12.256 0.809 -26.334 1.00 87.56 123 ILE A C 1
ATOM 980 O O . ILE A 1 123 ? 12.581 1.671 -27.148 1.00 87.56 123 ILE A O 1
ATOM 984 N N . ALA A 1 124 ? 13.146 -0.002 -25.758 1.00 87.75 124 ALA A N 1
ATOM 985 C CA . ALA A 1 124 ? 14.574 0.046 -26.058 1.00 87.75 124 ALA A CA 1
ATOM 986 C C . ALA A 1 124 ? 14.847 -0.231 -27.546 1.00 87.75 124 ALA A C 1
ATOM 988 O O . ALA A 1 124 ? 15.529 0.561 -28.191 1.00 87.75 124 ALA A O 1
ATOM 989 N N . MET A 1 125 ? 14.246 -1.280 -28.119 1.00 89.44 125 MET A N 1
ATOM 990 C CA . MET A 1 12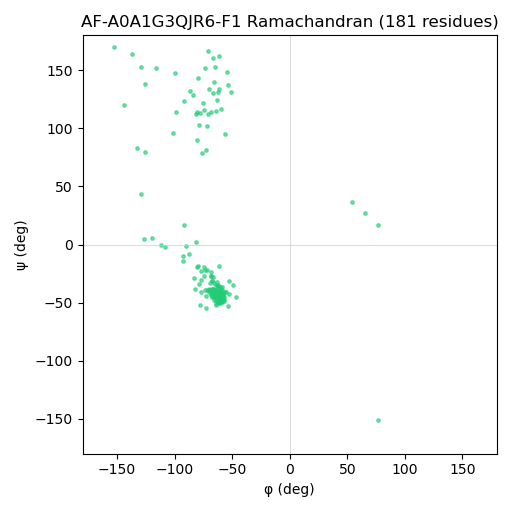5 ? 14.370 -1.588 -29.550 1.00 89.44 125 MET A CA 1
ATOM 991 C C . MET A 1 125 ? 13.812 -0.470 -30.436 1.00 89.44 125 MET A C 1
ATOM 993 O O . MET A 1 125 ? 14.431 -0.114 -31.435 1.00 89.44 125 MET A O 1
ATOM 997 N N . SER A 1 126 ? 12.681 0.133 -30.055 1.00 86.56 126 SER A N 1
ATOM 998 C CA . SER A 1 126 ? 12.106 1.261 -30.804 1.00 86.56 126 SER A CA 1
ATOM 999 C C . SER A 1 126 ? 13.077 2.445 -30.861 1.00 86.56 126 SER A C 1
ATOM 1001 O O . SER A 1 126 ? 13.292 2.998 -31.937 1.00 86.56 126 SER A O 1
ATOM 1003 N N . LYS A 1 127 ? 13.733 2.763 -29.734 1.00 87.56 127 LYS A N 1
ATOM 1004 C CA . LYS A 1 127 ? 14.752 3.822 -29.658 1.00 87.56 127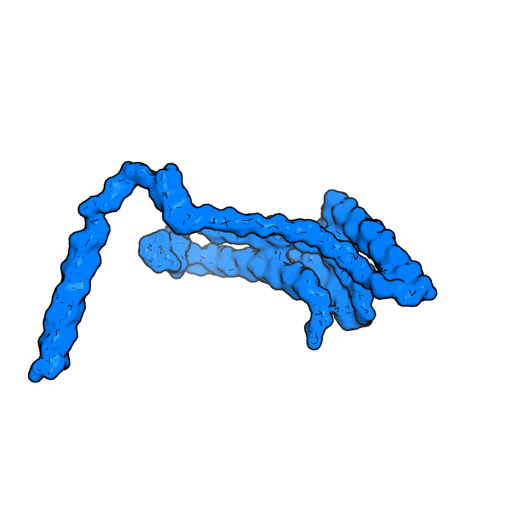 LYS A CA 1
ATOM 1005 C C . LYS A 1 127 ? 15.981 3.522 -30.518 1.00 87.56 127 LYS A C 1
ATOM 1007 O O . LYS A 1 127 ? 16.482 4.431 -31.166 1.00 87.56 127 LYS A O 1
ATOM 1012 N N . VAL A 1 128 ? 16.438 2.267 -30.564 1.00 89.00 128 VAL A N 1
ATOM 1013 C CA . VAL A 1 128 ? 17.566 1.850 -31.425 1.00 89.00 128 VAL A CA 1
ATOM 1014 C C . VAL A 1 128 ? 17.245 2.041 -32.912 1.00 89.00 128 VAL A C 1
ATOM 1016 O O . VAL A 1 128 ? 18.116 2.427 -33.681 1.00 89.00 128 VAL A O 1
ATOM 1019 N N . ILE A 1 129 ? 15.989 1.837 -33.314 1.00 88.38 129 ILE A N 1
ATOM 1020 C CA . ILE A 1 129 ? 15.518 2.005 -34.702 1.00 88.38 129 ILE A CA 1
ATOM 1021 C C . ILE A 1 129 ? 15.219 3.490 -35.030 1.00 88.38 129 ILE A C 1
ATOM 1023 O O . ILE A 1 129 ? 14.780 3.818 -36.129 1.00 88.38 129 ILE A O 1
ATOM 1027 N N . GLY A 1 130 ? 15.448 4.414 -34.089 1.00 83.75 130 GLY A N 1
ATOM 1028 C CA . GLY A 1 130 ? 15.176 5.844 -34.271 1.00 83.75 130 GLY A CA 1
ATOM 1029 C C . GLY A 1 130 ? 13.694 6.218 -34.170 1.00 83.75 130 GLY A C 1
ATOM 1030 O O . GLY A 1 130 ? 13.302 7.297 -34.604 1.00 83.75 130 GLY A O 1
ATOM 1031 N N . ARG A 1 131 ? 12.852 5.341 -33.607 1.00 82.56 131 ARG A N 1
ATOM 1032 C CA . ARG A 1 131 ? 11.434 5.615 -33.334 1.00 82.56 131 ARG A CA 1
ATOM 1033 C C . ARG A 1 131 ? 11.228 5.993 -31.869 1.00 82.56 131 ARG A C 1
ATOM 1035 O O . ARG A 1 131 ? 11.883 5.461 -30.971 1.00 82.56 131 ARG A O 1
ATOM 1042 N N . GLU A 1 132 ? 10.256 6.859 -31.604 1.00 80.38 132 GLU A N 1
ATOM 1043 C CA . GLU A 1 132 ? 9.837 7.146 -30.233 1.00 80.38 132 GLU A CA 1
ATOM 1044 C C . GLU A 1 132 ? 9.148 5.919 -29.617 1.00 80.38 132 GLU A C 1
ATOM 1046 O O . GLU A 1 132 ? 8.083 5.474 -30.046 1.00 80.38 132 GLU A O 1
ATOM 1051 N N . GLY A 1 133 ? 9.775 5.336 -28.594 1.00 71.44 133 GLY A N 1
ATOM 1052 C CA . GLY A 1 133 ? 9.182 4.258 -27.809 1.00 71.44 133 GLY A CA 1
ATOM 1053 C C . GLY A 1 133 ? 8.215 4.817 -26.768 1.00 71.44 133 GLY A C 1
ATOM 1054 O O . GLY A 1 133 ? 8.628 5.109 -25.647 1.00 71.44 133 GLY A O 1
ATOM 1055 N N . VAL A 1 134 ? 6.939 4.961 -27.126 1.00 75.94 134 VAL A N 1
ATOM 1056 C CA . VAL A 1 134 ? 5.876 5.374 -26.193 1.00 75.94 134 VAL A CA 1
ATOM 1057 C C . VAL A 1 134 ? 5.316 4.150 -25.465 1.00 75.94 134 VAL A C 1
ATOM 1059 O O . VAL A 1 134 ? 5.005 3.133 -26.095 1.00 75.94 134 VAL A O 1
ATOM 1062 N N . VAL A 1 135 ? 5.189 4.247 -24.137 1.00 76.81 135 VAL A N 1
ATOM 1063 C CA . VAL A 1 135 ? 4.551 3.219 -23.297 1.00 76.81 135 VAL A CA 1
ATOM 1064 C C . VAL A 1 135 ? 3.090 3.075 -23.711 1.00 76.81 135 VAL A C 1
ATOM 1066 O O . VAL A 1 135 ? 2.370 4.071 -23.805 1.00 76.81 135 VAL A O 1
ATOM 1069 N N . ARG A 1 136 ? 2.627 1.841 -23.933 1.00 77.19 136 ARG A N 1
ATOM 1070 C CA . ARG A 1 136 ? 1.223 1.599 -24.278 1.00 77.19 136 ARG A CA 1
ATOM 1071 C C . ARG A 1 136 ? 0.320 2.006 -23.112 1.00 77.19 136 ARG A C 1
ATOM 1073 O O . ARG A 1 136 ? 0.353 1.388 -22.050 1.00 77.19 136 ARG A O 1
ATOM 1080 N N . GLN A 1 137 ? -0.512 3.023 -23.323 1.00 78.19 137 GLN A N 1
ATOM 1081 C CA . GLN A 1 137 ? -1.544 3.400 -22.362 1.00 78.19 137 GLN A CA 1
ATOM 1082 C C . GLN A 1 137 ? -2.761 2.467 -22.485 1.00 78.19 137 GLN A C 1
ATOM 1084 O O . GLN A 1 137 ? -3.100 2.040 -23.596 1.00 78.19 137 GLN A O 1
ATOM 1089 N N . PRO A 1 138 ? -3.421 2.113 -21.369 1.00 75.00 138 PRO A N 1
ATOM 1090 C CA . PRO A 1 138 ? -4.693 1.403 -21.419 1.00 75.00 138 PRO A CA 1
ATOM 1091 C C . PRO A 1 138 ? -5.770 2.283 -22.069 1.00 75.00 138 PRO A C 1
ATOM 1093 O O . PRO A 1 138 ? -5.706 3.509 -21.999 1.00 75.00 138 PRO A O 1
ATOM 1096 N N . GLN A 1 139 ? -6.772 1.661 -22.693 1.00 78.56 139 GLN A N 1
ATOM 1097 C CA . GLN A 1 139 ? -7.914 2.399 -23.233 1.00 78.56 139 GLN A CA 1
ATOM 1098 C C . GLN A 1 139 ? -8.678 3.076 -22.086 1.00 78.56 139 GLN A C 1
ATOM 1100 O O . GLN A 1 139 ? -9.095 2.415 -21.134 1.00 78.56 139 GLN A O 1
ATOM 1105 N N . CYS A 1 140 ? -8.857 4.393 -22.175 1.00 71.06 140 CYS A N 1
ATOM 1106 C CA . CYS A 1 140 ? -9.650 5.144 -21.210 1.00 71.06 140 CYS A CA 1
ATOM 1107 C C . CYS A 1 140 ? -11.139 4.875 -21.453 1.00 71.06 140 CYS A C 1
ATOM 1109 O O . CYS A 1 140 ? -11.678 5.261 -22.490 1.00 71.06 140 CYS A O 1
ATOM 1111 N N . LEU A 1 141 ? -11.817 4.250 -20.490 1.00 77.00 141 LEU A N 1
ATOM 1112 C CA . LEU A 1 141 ? -13.275 4.187 -20.486 1.00 77.00 141 LEU A CA 1
ATOM 1113 C C . LEU A 1 141 ? -13.810 5.505 -19.910 1.00 77.00 141 LEU A C 1
ATOM 1115 O O . LEU A 1 141 ? -13.607 5.798 -18.732 1.00 77.00 141 LEU A O 1
ATOM 1119 N N . ILE A 1 142 ? -14.475 6.317 -20.732 1.00 79.38 142 ILE A N 1
ATOM 1120 C CA . ILE A 1 142 ? -15.153 7.521 -20.244 1.00 79.38 142 ILE A CA 1
ATOM 1121 C C . ILE A 1 142 ? -16.475 7.084 -19.618 1.00 79.38 142 ILE A C 1
ATOM 1123 O O . ILE A 1 142 ? -17.447 6.815 -20.324 1.00 79.38 142 ILE A O 1
ATOM 1127 N N . THR A 1 143 ? -16.526 7.041 -18.290 1.00 80.38 143 THR A N 1
ATOM 1128 C CA . THR A 1 143 ? -17.791 6.889 -17.572 1.00 80.38 143 THR A CA 1
ATOM 1129 C C . THR A 1 143 ? -18.571 8.194 -17.691 1.00 80.38 143 THR A C 1
ATOM 1131 O O . THR A 1 143 ? -18.264 9.179 -17.020 1.00 80.38 143 THR A O 1
ATOM 1134 N N . ARG A 1 144 ? -19.572 8.223 -18.574 1.00 80.25 144 ARG A N 1
ATOM 1135 C CA . ARG A 1 144 ? -20.544 9.317 -18.612 1.00 80.25 144 ARG A CA 1
ATOM 1136 C C . ARG A 1 144 ? -21.544 9.094 -17.488 1.00 80.25 144 ARG A C 1
ATOM 1138 O O . ARG A 1 144 ? -22.292 8.121 -17.515 1.00 80.25 144 ARG A O 1
ATOM 1145 N N . TYR A 1 145 ? -21.538 9.980 -16.499 1.00 77.25 145 TYR A N 1
ATOM 1146 C CA . TYR A 1 145 ? -22.604 10.006 -15.507 1.00 77.25 145 TYR A CA 1
ATOM 1147 C C . TYR A 1 145 ? -23.910 10.410 -16.202 1.00 77.25 145 TYR A C 1
ATOM 1149 O O . TYR A 1 145 ? -23.870 11.287 -17.075 1.00 77.25 145 TYR A O 1
ATOM 1157 N N . PRO A 1 146 ? -25.052 9.792 -15.853 1.00 78.25 146 PRO A N 1
ATOM 1158 C CA . PRO A 1 146 ? -26.339 10.278 -16.323 1.00 78.25 146 PRO A CA 1
ATOM 1159 C C . PRO A 1 146 ? -26.455 11.763 -15.968 1.00 78.25 146 PRO A C 1
ATOM 1161 O O . PRO A 1 146 ? -26.055 12.185 -14.878 1.00 78.25 146 PRO A O 1
ATOM 1164 N N . SER A 1 147 ? -26.961 12.572 -16.901 1.00 77.00 147 SER A N 1
ATOM 1165 C CA . SER A 1 147 ? -27.266 13.969 -16.603 1.00 77.00 147 SER A CA 1
ATOM 1166 C C . SER A 1 147 ? -28.195 14.024 -15.386 1.00 77.00 147 SER A C 1
ATOM 1168 O O . SER A 1 147 ? -29.002 13.117 -15.171 1.00 77.00 147 SER A O 1
ATOM 1170 N N . ARG A 1 148 ? -28.094 15.082 -14.572 1.00 59.59 148 ARG A N 1
ATOM 1171 C CA . ARG A 1 148 ? -28.941 15.267 -13.378 1.00 59.59 148 ARG A CA 1
ATOM 1172 C C . ARG A 1 148 ? -30.429 15.065 -13.703 1.00 59.59 148 ARG A C 1
ATOM 1174 O O . ARG A 1 148 ? -31.153 14.484 -12.910 1.00 59.59 148 ARG A O 1
ATOM 1181 N N . GLU A 1 149 ? -30.853 15.463 -14.900 1.00 59.66 149 GLU A N 1
ATOM 1182 C CA . GLU A 1 149 ? -32.205 15.257 -15.429 1.00 59.66 149 GLU A CA 1
ATOM 1183 C C . GLU A 1 149 ? -32.550 13.785 -15.710 1.00 59.66 149 GLU A C 1
ATOM 1185 O O . GLU A 1 149 ? -33.672 13.370 -15.437 1.00 59.66 149 GLU A O 1
ATOM 1190 N N . ALA A 1 150 ? -31.612 12.978 -16.214 1.00 64.25 150 ALA A N 1
ATOM 1191 C CA . ALA A 1 150 ? -31.816 11.544 -16.429 1.00 64.25 150 ALA A CA 1
ATOM 1192 C C . ALA A 1 150 ? -31.888 10.774 -15.098 1.00 64.25 150 ALA A C 1
ATOM 1194 O O . ALA A 1 150 ? -32.770 9.937 -14.923 1.00 64.25 150 ALA A O 1
ATOM 1195 N N . ALA A 1 151 ? -31.038 11.126 -14.125 1.00 63.31 151 ALA A N 1
ATOM 1196 C CA . ALA A 1 151 ? -31.060 10.531 -12.786 1.00 63.31 151 ALA A CA 1
ATOM 1197 C C . ALA A 1 151 ? -32.348 10.862 -12.003 1.00 63.31 151 ALA A C 1
ATOM 1199 O O . ALA A 1 151 ? -32.836 10.033 -11.237 1.00 63.31 151 ALA A O 1
ATOM 1200 N N . LEU A 1 152 ? -32.913 12.058 -12.218 1.00 60.72 152 LEU A N 1
ATOM 1201 C CA . LEU A 1 152 ? -34.199 12.474 -11.644 1.00 60.72 152 LEU A CA 1
ATOM 1202 C C . LEU A 1 152 ? -35.406 11.810 -12.330 1.00 60.72 152 LEU A C 1
ATOM 1204 O O . LEU A 1 152 ? -36.439 11.644 -11.689 1.00 60.72 152 LEU A O 1
ATOM 1208 N N . ARG A 1 153 ? -35.291 11.420 -13.608 1.00 57.38 153 ARG A N 1
ATOM 1209 C CA . ARG A 1 153 ? -36.368 10.750 -14.364 1.00 57.38 153 ARG A CA 1
ATOM 1210 C C . ARG A 1 153 ? -36.497 9.260 -14.049 1.00 57.38 153 ARG A C 1
ATOM 1212 O O . ARG A 1 153 ? -37.612 8.756 -14.059 1.00 57.38 153 ARG A O 1
ATOM 1219 N N . GLU A 1 154 ? -35.396 8.564 -13.761 1.00 59.44 154 GLU A N 1
ATOM 1220 C CA . GLU A 1 154 ? -35.435 7.128 -13.425 1.00 59.44 154 GLU A CA 1
ATOM 1221 C C . GLU A 1 154 ? -35.839 6.838 -11.969 1.00 59.44 154 GLU A C 1
ATOM 1223 O O . GLU A 1 154 ? -36.270 5.728 -11.679 1.00 59.44 154 GLU A O 1
ATOM 1228 N N . ASN A 1 155 ? -35.740 7.811 -11.052 1.00 55.38 155 ASN A N 1
ATOM 1229 C CA . ASN A 1 155 ? -35.910 7.577 -9.609 1.00 55.38 155 ASN A CA 1
ATOM 1230 C C . ASN A 1 155 ? -36.893 8.525 -8.902 1.00 55.38 155 ASN A C 1
ATOM 1232 O O . ASN A 1 155 ? -36.603 8.979 -7.797 1.00 55.38 155 ASN A O 1
ATOM 1236 N N . VAL A 1 156 ? -38.065 8.830 -9.472 1.00 51.75 156 VAL A N 1
ATOM 1237 C CA . VAL A 1 156 ? -39.134 9.521 -8.716 1.00 51.75 156 VAL A CA 1
ATOM 1238 C C . VAL A 1 156 ? -40.510 8.995 -9.165 1.00 51.75 156 VAL A C 1
ATOM 1240 O O . VAL A 1 156 ? -40.844 9.083 -10.344 1.00 51.75 156 VAL A O 1
ATOM 1243 N N . PRO A 1 157 ? -41.301 8.423 -8.232 1.00 44.91 157 PRO A N 1
ATOM 1244 C CA . PRO A 1 157 ? -42.112 9.282 -7.380 1.00 44.91 157 PRO A CA 1
ATOM 1245 C C . PRO A 1 157 ? -41.896 9.024 -5.886 1.00 44.91 157 PRO A C 1
ATOM 1247 O O . PRO A 1 157 ? -42.744 8.446 -5.216 1.00 44.91 157 PRO A O 1
ATOM 1250 N N . VAL A 1 158 ? -40.812 9.557 -5.317 1.00 54.59 158 VAL A N 1
ATOM 1251 C CA . VAL A 1 158 ? -40.934 10.120 -3.966 1.00 54.59 158 VAL A CA 1
ATOM 1252 C C . VAL A 1 158 ? -41.544 11.502 -4.152 1.00 54.59 158 VAL A C 1
ATOM 1254 O O . VAL A 1 158 ? -40.950 12.364 -4.794 1.00 54.59 158 VAL A O 1
ATOM 1257 N N . GLN A 1 159 ? -42.767 11.688 -3.661 1.00 50.12 159 GLN A N 1
ATOM 1258 C CA . GLN A 1 159 ? -43.457 12.973 -3.664 1.00 50.12 159 GLN A CA 1
ATOM 1259 C C . GLN A 1 159 ? -42.599 14.027 -2.949 1.00 50.12 159 GLN A C 1
ATOM 1261 O O . GLN A 1 159 ? -42.665 14.189 -1.733 1.00 50.12 159 GLN A O 1
ATOM 1266 N N . ILE A 1 160 ? -41.816 14.792 -3.707 1.00 50.50 160 ILE A N 1
ATOM 1267 C CA . ILE A 1 160 ? -41.240 16.051 -3.242 1.00 50.50 160 ILE A CA 1
ATOM 1268 C C . ILE A 1 160 ? -42.380 17.071 -3.287 1.00 50.50 160 ILE A C 1
ATOM 1270 O O . ILE A 1 160 ? -42.531 17.822 -4.244 1.00 50.50 160 ILE A O 1
ATOM 1274 N N . LYS A 1 161 ? -43.257 17.035 -2.283 1.00 44.91 161 LYS A N 1
ATOM 1275 C CA . LYS A 1 161 ? -44.259 18.088 -2.054 1.00 44.91 161 LYS A CA 1
ATOM 1276 C C . LYS A 1 161 ? -44.121 18.778 -0.696 1.00 44.91 161 LYS A C 1
ATOM 1278 O O . LYS A 1 161 ? -44.939 19.631 -0.386 1.00 44.91 161 LYS A O 1
ATOM 1283 N N . GLN A 1 162 ? -43.087 18.466 0.090 1.00 50.69 162 GLN A N 1
ATOM 1284 C CA . GLN A 1 162 ? -42.943 19.005 1.452 1.00 50.69 162 GLN A CA 1
ATOM 1285 C C . GLN A 1 162 ? -41.613 19.705 1.776 1.00 50.69 162 GLN A C 1
ATOM 1287 O O . GLN A 1 162 ? -41.440 20.145 2.905 1.00 50.69 162 GLN A O 1
ATOM 1292 N N . ILE A 1 163 ? -40.692 19.886 0.821 1.00 50.91 163 ILE A N 1
ATOM 1293 C CA . ILE A 1 163 ? -39.407 20.569 1.105 1.00 50.91 163 ILE A CA 1
ATOM 1294 C C . ILE A 1 163 ? -39.469 22.088 0.820 1.00 50.91 163 ILE A C 1
ATOM 1296 O O . ILE A 1 163 ? -38.649 22.843 1.332 1.00 50.91 163 ILE A O 1
ATOM 1300 N N . ASP A 1 164 ? -40.490 22.579 0.108 1.00 50.44 164 ASP A N 1
ATOM 1301 C CA . ASP A 1 164 ? -40.600 24.011 -0.228 1.00 50.44 164 ASP A CA 1
ATOM 1302 C C . ASP A 1 164 ? -41.138 24.899 0.909 1.00 50.44 164 ASP A C 1
ATOM 1304 O O . ASP A 1 164 ? -40.957 26.117 0.870 1.00 50.44 164 ASP A O 1
ATOM 1308 N N . GLN A 1 165 ? -41.794 24.326 1.924 1.00 52.09 165 GLN A N 1
ATOM 1309 C CA . GLN A 1 165 ? -42.310 25.090 3.068 1.00 52.09 165 GLN A CA 1
ATOM 1310 C C . GLN A 1 165 ? -41.232 25.471 4.098 1.00 52.09 165 GLN A C 1
ATOM 1312 O O . GLN A 1 165 ? -41.105 26.667 4.370 1.00 52.09 165 GLN A O 1
ATOM 1317 N N . PRO A 1 166 ? -40.396 24.547 4.618 1.00 54.44 166 PRO A N 1
ATOM 1318 C CA . PRO A 1 166 ? -39.452 24.904 5.678 1.00 54.44 166 PRO A CA 1
ATOM 1319 C C . PRO A 1 166 ? -38.341 25.847 5.195 1.00 54.44 166 PRO A C 1
ATOM 1321 O O . PRO A 1 166 ? -37.830 26.639 5.978 1.00 54.44 166 PRO A O 1
ATOM 1324 N N . VAL A 1 167 ? -37.989 25.823 3.903 1.00 58.16 167 VAL A N 1
ATOM 1325 C CA . VAL A 1 167 ? -36.965 26.723 3.341 1.00 58.16 167 VAL A CA 1
ATOM 1326 C C . VAL A 1 167 ? -37.483 28.158 3.212 1.00 58.16 167 VAL A C 1
ATOM 1328 O O . VAL A 1 167 ? -36.750 29.097 3.512 1.00 58.16 167 VAL A O 1
ATOM 1331 N N . LYS A 1 168 ? -38.749 28.354 2.820 1.00 56.66 168 LYS A N 1
ATOM 1332 C CA . LYS A 1 168 ? -39.344 29.698 2.728 1.00 56.66 168 LYS A CA 1
ATOM 1333 C C . LYS A 1 168 ? -39.545 30.333 4.099 1.00 56.66 168 LYS A C 1
ATOM 1335 O O . LYS A 1 168 ? -39.278 31.521 4.247 1.00 56.66 168 LYS A O 1
ATOM 1340 N N . GLU A 1 169 ? -39.952 29.545 5.092 1.00 60.81 169 GLU A N 1
ATOM 1341 C CA . GLU A 1 169 ? -40.045 30.016 6.478 1.00 60.81 169 GLU A CA 1
ATOM 1342 C C . GLU A 1 169 ? -38.668 30.414 7.020 1.00 60.81 169 GLU A C 1
ATOM 1344 O O . GLU A 1 169 ? -38.533 31.474 7.628 1.00 60.81 169 GLU A O 1
ATOM 1349 N N . PHE A 1 170 ? -37.621 29.635 6.727 1.00 61.72 170 PHE A N 1
ATOM 1350 C CA . PHE A 1 170 ? -36.263 29.968 7.158 1.00 61.72 170 PHE A CA 1
ATOM 1351 C C . PHE A 1 170 ? -35.741 31.260 6.515 1.00 61.72 170 PHE A C 1
ATOM 1353 O O . PHE A 1 170 ? -35.155 32.086 7.209 1.00 61.72 170 PHE 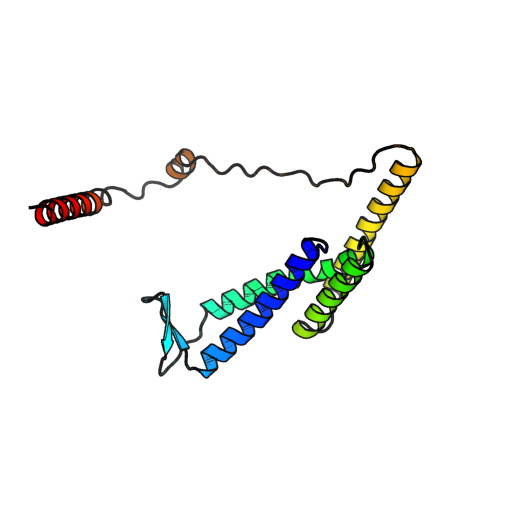A O 1
ATOM 1360 N N . ILE A 1 171 ? -35.992 31.468 5.216 1.00 65.44 171 ILE A N 1
ATOM 1361 C CA . ILE A 1 171 ? -35.599 32.698 4.504 1.00 65.44 171 ILE A CA 1
ATOM 1362 C C . ILE A 1 171 ? -36.333 33.917 5.081 1.00 65.44 171 ILE A C 1
ATOM 1364 O O . ILE A 1 171 ? -35.695 34.925 5.369 1.00 65.44 171 ILE A O 1
ATOM 1368 N N . GLN A 1 172 ? -37.639 33.811 5.345 1.00 66.12 172 GLN A N 1
ATOM 1369 C CA . GLN A 1 172 ? -38.420 34.916 5.915 1.00 66.12 172 GLN A CA 1
ATOM 1370 C C . GLN A 1 172 ? -38.000 35.273 7.345 1.00 66.12 172 GLN A C 1
ATOM 1372 O O . GLN A 1 172 ? -37.967 36.451 7.700 1.00 66.12 172 GLN A O 1
ATOM 1377 N N . VAL A 1 173 ? -37.661 34.282 8.175 1.00 72.50 173 VAL A N 1
ATOM 1378 C CA . VAL A 1 173 ? -37.136 34.534 9.527 1.00 72.50 173 VAL A CA 1
ATOM 1379 C C . VAL A 1 173 ? -35.776 35.230 9.454 1.00 72.50 173 VAL A C 1
ATOM 1381 O O . VAL A 1 173 ? -35.527 36.150 10.237 1.00 72.50 173 VAL A O 1
ATOM 1384 N N . TYR A 1 174 ? -34.926 34.840 8.500 1.00 63.84 174 TYR A N 1
ATOM 1385 C CA . TYR A 1 174 ? -33.596 35.421 8.317 1.00 63.84 174 TYR A CA 1
ATOM 1386 C C . TYR A 1 174 ? -33.652 36.876 7.834 1.00 63.84 174 TYR A C 1
ATOM 1388 O O . TYR A 1 174 ? -32.952 37.725 8.376 1.00 63.84 174 TYR A O 1
ATOM 1396 N N . GLU A 1 175 ? -34.521 37.192 6.870 1.00 69.94 175 GLU A N 1
ATOM 1397 C CA . GLU A 1 175 ? -34.714 38.568 6.384 1.00 69.94 175 GLU A CA 1
ATOM 1398 C C . GLU A 1 175 ? -35.266 39.478 7.490 1.00 69.94 175 GLU A C 1
ATOM 1400 O O . GLU A 1 175 ? -34.745 40.565 7.733 1.00 69.94 175 GLU A O 1
ATOM 1405 N N . LYS A 1 176 ? -36.244 38.991 8.262 1.00 67.62 176 LYS A N 1
ATOM 1406 C CA . LYS A 1 176 ? -36.872 39.776 9.334 1.00 67.62 176 LYS A CA 1
ATOM 1407 C C . LYS A 1 176 ? -35.929 40.070 10.507 1.00 67.62 176 LYS A C 1
ATOM 1409 O O . LYS A 1 176 ? -36.058 41.114 11.141 1.00 67.62 176 LYS A O 1
ATOM 1414 N N . THR A 1 177 ? -34.990 39.168 10.803 1.00 66.00 177 THR A N 1
ATOM 1415 C CA . THR A 1 177 ? -33.953 39.399 11.827 1.00 66.00 177 THR A CA 1
ATOM 1416 C C . THR A 1 177 ? -32.840 40.318 11.330 1.00 66.00 177 THR A C 1
ATOM 1418 O O . THR A 1 177 ? -32.292 41.074 12.129 1.00 66.00 177 THR A O 1
ATOM 1421 N N . TYR A 1 178 ? -32.534 40.306 10.029 1.00 60.81 178 TYR A N 1
ATOM 1422 C CA . TYR A 1 178 ? -31.549 41.213 9.435 1.00 60.81 178 TYR A CA 1
ATOM 1423 C C . TYR A 1 178 ? -32.026 42.671 9.441 1.00 60.81 178 TYR A C 1
ATOM 1425 O O . TYR A 1 178 ? -31.265 43.555 9.833 1.00 60.81 178 TYR A O 1
ATOM 1433 N N . ASP A 1 179 ? -33.293 42.915 9.101 1.00 66.06 179 ASP A N 1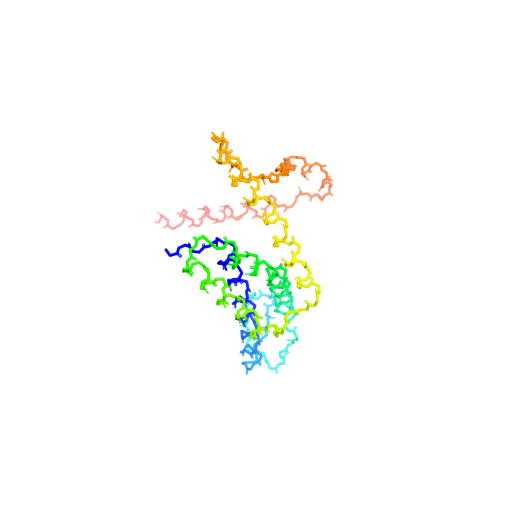
ATOM 1434 C CA . ASP A 1 179 ? -33.856 44.272 9.069 1.00 66.06 179 ASP A CA 1
ATOM 1435 C C . ASP A 1 179 ? -33.995 44.887 10.474 1.00 66.06 179 ASP A C 1
ATOM 1437 O O . ASP A 1 179 ? -33.794 46.087 10.659 1.00 66.06 179 ASP A O 1
ATOM 1441 N N . GLN A 1 180 ? -34.271 44.067 11.496 1.00 61.59 180 GLN A N 1
ATOM 1442 C CA . GLN A 1 180 ? -34.336 44.515 12.894 1.00 61.59 180 GLN A CA 1
ATOM 1443 C C . GLN A 1 180 ? -32.965 44.818 13.511 1.00 61.59 180 GLN A C 1
ATOM 1445 O O . GLN A 1 180 ? -32.900 45.547 14.495 1.00 61.59 180 GLN A O 1
ATOM 1450 N N . ALA A 1 181 ? -31.881 44.269 12.961 1.00 60.94 181 ALA A N 1
ATOM 1451 C CA . ALA A 1 181 ? -30.519 44.532 13.425 1.00 60.94 181 ALA A CA 1
ATOM 1452 C C . ALA A 1 181 ? -29.882 45.773 12.767 1.00 60.94 181 ALA A C 1
ATOM 1454 O O . ALA A 1 181 ? -28.786 46.172 13.162 1.00 60.94 181 ALA A O 1
ATOM 1455 N N . GLN A 1 182 ? -30.539 46.360 11.757 1.00 62.06 182 GLN A N 1
ATOM 1456 C CA . GLN A 1 182 ? -30.075 47.549 11.030 1.00 62.06 182 GLN A CA 1
ATOM 1457 C C . GLN A 1 182 ? -30.869 48.834 11.339 1.00 62.06 182 GLN A C 1
ATOM 1459 O O . GLN A 1 182 ? -30.507 49.889 10.818 1.00 62.06 182 GLN A O 1
ATOM 1464 N N . SER A 1 183 ? -31.912 48.763 12.177 1.00 52.88 183 SER A N 1
ATOM 1465 C CA . SER A 1 183 ? -32.628 49.926 12.743 1.00 52.88 183 SER A CA 1
ATOM 1466 C C . SER A 1 183 ? -32.225 50.167 14.192 1.00 52.88 183 SER A C 1
ATOM 1468 O O . SER A 1 183 ? -32.150 51.353 14.580 1.00 52.88 183 SER A O 1
#

Secondary structure (DSSP, 8-state):
----HHHHHHHHHHHHHHHHHHHHHHHHHTTEEEETTTTEEEE-SS----HHHHHHHHHHHHHHHHHGGGHHHHHHT-SSHHHHHHHHHHHHHHHHHH-SPPHHHHHHHHHHHHHHHHHHHHHHHHHHTT------PPP-----PPPHHHHHHHS--S---SSHHHHHHHHHHHHHHHHHT--